Protein AF-A0A399ZCJ4-F1 (afdb_monomer_lite)

Structure (mmCIF, N/CA/C/O backbone):
data_AF-A0A399ZCJ4-F1
#
_entry.id   AF-A0A399ZCJ4-F1
#
loop_
_atom_site.group_PDB
_atom_site.id
_atom_site.type_symbol
_atom_site.label_atom_id
_atom_site.label_alt_id
_atom_site.label_comp_id
_atom_site.label_asym_id
_atom_site.label_entity_id
_atom_site.label_seq_id
_atom_site.pdbx_PDB_ins_code
_atom_site.Cartn_x
_atom_site.Cartn_y
_atom_site.Cartn_z
_atom_site.occupancy
_atom_site.B_iso_or_equiv
_atom_site.auth_seq_id
_atom_site.auth_comp_id
_atom_site.auth_asym_id
_atom_site.auth_atom_id
_atom_site.pdbx_PDB_model_num
ATOM 1 N N . PRO A 1 1 ? 2.316 2.905 5.942 1.00 41.81 1 PRO A N 1
ATOM 2 C CA . PRO A 1 1 ? 1.818 3.218 4.578 1.00 41.81 1 PRO A CA 1
ATOM 3 C C . PRO A 1 1 ? 2.979 3.357 3.575 1.00 41.81 1 PRO A C 1
ATOM 5 O O . PRO A 1 1 ? 3.872 4.161 3.801 1.00 41.81 1 PRO A O 1
ATOM 8 N N . SER A 1 2 ? 2.971 2.598 2.474 1.00 52.91 2 SER A N 1
ATOM 9 C CA . SER A 1 2 ? 3.977 2.683 1.391 1.00 52.91 2 SER A CA 1
ATOM 10 C C . SER A 1 2 ? 3.806 3.904 0.472 1.00 52.91 2 SER A C 1
ATOM 12 O O . SER A 1 2 ? 4.471 4.015 -0.549 1.00 52.91 2 SER A O 1
ATOM 14 N N . TRP A 1 3 ? 2.875 4.804 0.788 1.00 57.56 3 TRP A N 1
ATOM 15 C CA . TRP A 1 3 ? 2.528 5.981 -0.019 1.00 57.56 3 TRP A CA 1
ATOM 16 C C . TRP A 1 3 ? 3.435 7.198 0.266 1.00 57.56 3 TRP A C 1
ATOM 18 O O . TRP A 1 3 ? 3.047 8.327 -0.009 1.00 57.56 3 TRP A O 1
ATOM 28 N N . GLY A 1 4 ? 4.600 6.977 0.889 1.00 57.56 4 GLY A N 1
ATOM 29 C CA . GLY A 1 4 ? 5.418 8.030 1.503 1.00 57.56 4 GLY A CA 1
ATOM 30 C C . GLY A 1 4 ? 6.543 8.598 0.637 1.00 57.56 4 GLY A C 1
ATOM 31 O O . GLY A 1 4 ? 6.860 9.770 0.783 1.00 57.56 4 GLY A O 1
ATOM 32 N N . ALA A 1 5 ? 7.122 7.825 -0.285 1.00 63.88 5 ALA A N 1
ATOM 33 C CA . ALA A 1 5 ? 8.078 8.369 -1.247 1.00 63.88 5 ALA A CA 1
ATOM 34 C C . ALA A 1 5 ? 7.291 8.948 -2.430 1.00 63.88 5 ALA A C 1
ATOM 36 O O . ALA A 1 5 ? 6.701 8.202 -3.210 1.00 63.88 5 ALA A O 1
ATOM 37 N N . ASN A 1 6 ? 7.221 10.276 -2.529 1.00 71.69 6 ASN A N 1
ATOM 38 C CA . ASN A 1 6 ? 6.495 10.956 -3.600 1.00 71.69 6 ASN A CA 1
ATOM 39 C C . ASN A 1 6 ? 7.480 11.697 -4.514 1.00 71.69 6 ASN A C 1
ATOM 41 O O . ASN A 1 6 ? 8.363 12.417 -4.041 1.00 71.69 6 ASN A O 1
ATOM 45 N N . LEU A 1 7 ? 7.283 11.551 -5.827 1.00 77.75 7 LEU A N 1
ATOM 46 C CA . LEU A 1 7 ? 7.967 12.323 -6.863 1.00 77.75 7 LEU A CA 1
ATOM 47 C C . LEU A 1 7 ? 7.915 13.830 -6.588 1.00 77.75 7 LEU A C 1
ATOM 49 O O . LEU A 1 7 ? 8.885 14.529 -6.858 1.00 77.75 7 LEU A O 1
ATOM 53 N N . ASP A 1 8 ? 6.824 14.335 -6.013 1.00 83.56 8 ASP A N 1
ATOM 54 C CA . ASP A 1 8 ? 6.677 15.760 -5.711 1.00 83.56 8 ASP A CA 1
ATOM 55 C C . ASP A 1 8 ? 7.696 16.262 -4.681 1.00 83.56 8 ASP A C 1
ATOM 57 O O . ASP A 1 8 ? 8.158 17.397 -4.784 1.00 83.56 8 ASP A O 1
ATOM 61 N N . ALA A 1 9 ? 8.123 15.422 -3.734 1.00 82.94 9 ALA A N 1
ATOM 62 C CA . ALA A 1 9 ? 9.179 15.798 -2.797 1.00 82.94 9 ALA A CA 1
ATOM 63 C C . ALA A 1 9 ? 10.530 15.955 -3.506 1.00 82.94 9 ALA A C 1
ATOM 65 O O . ALA A 1 9 ? 11.225 16.936 -3.272 1.00 82.94 9 ALA A O 1
ATOM 66 N N . VAL A 1 10 ? 10.859 15.046 -4.430 1.00 84.31 10 VAL A N 1
ATOM 67 C CA . VAL A 1 10 ? 12.098 15.119 -5.226 1.00 84.31 10 VAL A CA 1
ATOM 68 C C . VAL A 1 10 ? 12.067 16.295 -6.207 1.00 84.31 10 VAL A C 1
ATOM 70 O O . VAL A 1 10 ? 13.089 16.940 -6.426 1.00 84.31 10 VAL A O 1
ATOM 73 N N . LYS A 1 11 ? 10.897 16.625 -6.773 1.00 85.81 11 LYS A N 1
ATOM 74 C CA . LYS A 1 11 ? 10.727 17.826 -7.611 1.00 85.81 11 LYS A CA 1
ATOM 75 C C . LYS A 1 11 ? 10.980 19.114 -6.825 1.00 85.81 11 LYS A C 1
ATOM 77 O O . LYS A 1 11 ? 11.578 20.040 -7.366 1.00 85.81 11 LYS A O 1
ATOM 82 N N . ASN A 1 12 ? 10.509 19.177 -5.580 1.00 89.50 12 ASN A N 1
ATOM 83 C CA . ASN A 1 12 ? 10.652 20.359 -4.728 1.00 89.50 12 ASN A CA 1
ATOM 84 C C . ASN A 1 12 ? 12.054 20.471 -4.107 1.00 89.50 12 ASN A C 1
ATOM 86 O O . ASN A 1 12 ? 12.557 21.580 -3.943 1.00 89.50 12 ASN A O 1
ATOM 90 N N . ASP A 1 13 ? 12.689 19.341 -3.792 1.00 90.12 13 ASP A N 1
ATOM 91 C CA . ASP A 1 13 ? 14.071 19.262 -3.323 1.00 90.12 13 ASP A CA 1
ATOM 92 C C . ASP A 1 13 ? 14.794 18.042 -3.936 1.00 90.12 13 ASP A C 1
ATOM 94 O O . ASP A 1 13 ? 14.680 16.921 -3.430 1.00 90.12 13 ASP A O 1
ATOM 98 N N . PRO A 1 14 ? 15.607 18.247 -4.990 1.00 87.75 14 PRO A N 1
ATOM 99 C CA . PRO A 1 14 ? 16.359 17.171 -5.644 1.00 87.75 14 PRO A CA 1
ATOM 100 C C . PRO A 1 14 ? 17.373 16.448 -4.739 1.00 87.75 14 PRO A C 1
ATOM 102 O O . PRO A 1 14 ? 17.845 15.354 -5.071 1.00 87.75 14 PRO A O 1
ATOM 105 N N . ASN A 1 15 ? 17.733 17.037 -3.593 1.00 88.69 15 ASN A N 1
ATOM 106 C CA . ASN A 1 15 ? 18.638 16.414 -2.626 1.00 88.69 15 ASN A CA 1
ATOM 107 C C . ASN A 1 15 ? 17.914 15.503 -1.633 1.00 88.69 15 ASN A C 1
ATOM 109 O O . ASN A 1 15 ? 18.581 14.793 -0.876 1.00 88.69 15 ASN A O 1
ATOM 113 N N . THR A 1 16 ? 16.579 15.482 -1.643 1.00 86.88 16 THR A N 1
ATOM 114 C CA . THR A 1 16 ? 15.791 14.604 -0.782 1.00 86.88 16 THR A CA 1
ATOM 115 C C . THR A 1 16 ? 16.191 13.140 -0.996 1.00 86.88 16 THR A C 1
ATOM 117 O O . THR A 1 16 ? 16.445 12.677 -2.114 1.00 86.88 16 THR A O 1
ATOM 120 N N . ARG A 1 17 ? 16.271 12.395 0.109 1.00 83.31 17 ARG A N 1
ATOM 121 C CA . ARG A 1 17 ? 16.541 10.956 0.129 1.00 83.31 17 ARG A CA 1
ATOM 122 C C . ARG A 1 17 ? 15.463 10.272 0.948 1.00 83.31 17 ARG A C 1
ATOM 124 O O . ARG A 1 17 ? 15.199 10.669 2.079 1.00 83.31 17 ARG A O 1
ATOM 131 N N . TRP A 1 18 ? 14.862 9.245 0.367 1.00 85.88 18 TRP A N 1
ATOM 132 C CA . TRP A 1 18 ? 13.832 8.446 1.013 1.00 85.88 18 TRP A CA 1
ATOM 133 C C . TRP A 1 18 ? 14.406 7.102 1.449 1.00 85.88 18 TRP A C 1
ATOM 135 O O . TRP A 1 18 ? 15.278 6.538 0.792 1.00 85.88 18 TRP A O 1
ATOM 145 N N . ALA A 1 19 ? 13.884 6.585 2.555 1.00 86.38 19 ALA A N 1
ATOM 146 C CA . ALA A 1 19 ? 14.116 5.228 3.022 1.00 86.38 19 ALA A CA 1
ATOM 147 C C . ALA A 1 19 ? 12.837 4.716 3.692 1.00 86.38 19 ALA A C 1
ATOM 149 O O . ALA A 1 19 ? 12.028 5.507 4.182 1.00 86.38 19 ALA A O 1
ATOM 150 N N . PHE A 1 20 ? 12.661 3.399 3.728 1.00 86.56 20 PHE A N 1
ATOM 151 C CA . PHE A 1 20 ? 11.652 2.758 4.563 1.00 86.56 20 PHE A CA 1
ATOM 152 C C . PHE A 1 20 ? 12.339 2.038 5.723 1.00 86.56 20 PHE A C 1
ATOM 154 O O . PHE A 1 20 ? 13.474 1.577 5.606 1.00 86.56 20 PHE A O 1
ATOM 161 N N . ALA A 1 21 ? 11.647 1.959 6.853 1.00 85.88 21 ALA A N 1
ATOM 162 C CA . ALA A 1 21 ? 12.116 1.267 8.041 1.00 85.88 21 ALA A CA 1
ATOM 163 C C . ALA A 1 21 ? 10.964 0.474 8.662 1.00 85.88 21 ALA A C 1
ATOM 165 O O . ALA A 1 21 ? 9.789 0.798 8.468 1.00 85.88 21 ALA A O 1
ATOM 166 N N . GLY A 1 22 ? 11.316 -0.567 9.415 1.00 85.00 22 GLY A N 1
ATOM 167 C CA . GLY A 1 22 ? 10.362 -1.257 10.275 1.00 85.00 22 GLY A CA 1
ATOM 168 C C . GLY A 1 22 ? 9.876 -0.357 11.410 1.00 85.00 22 GLY A C 1
ATOM 169 O O . GLY A 1 22 ? 10.499 0.654 11.738 1.00 85.00 22 GLY A O 1
ATOM 170 N N . ILE A 1 23 ? 8.768 -0.749 12.032 1.00 84.25 23 ILE A N 1
ATOM 171 C CA . ILE A 1 23 ? 8.319 -0.112 13.271 1.00 84.25 23 ILE A CA 1
ATOM 172 C C . ILE A 1 23 ? 9.218 -0.540 14.446 1.00 84.25 23 ILE A C 1
ATOM 174 O O . ILE A 1 23 ? 9.759 -1.654 14.424 1.00 84.25 23 ILE A O 1
ATOM 178 N N . PRO A 1 24 ? 9.398 0.318 15.468 1.00 84.62 24 PRO A N 1
ATOM 179 C CA . PRO A 1 24 ? 10.115 -0.068 16.675 1.00 84.62 24 PRO A CA 1
ATOM 180 C C . PRO A 1 24 ? 9.392 -1.213 17.396 1.00 84.62 24 PRO A C 1
ATOM 182 O O . PRO A 1 24 ? 8.166 -1.320 17.350 1.00 84.62 24 PRO A O 1
ATOM 185 N N . ALA A 1 25 ? 10.168 -2.065 18.064 1.00 86.56 25 ALA A N 1
ATOM 186 C CA . ALA A 1 25 ? 9.634 -3.086 18.955 1.00 86.56 25 ALA A CA 1
ATOM 187 C C . ALA A 1 25 ? 9.297 -2.477 20.325 1.00 86.56 25 ALA A C 1
ATOM 189 O O . ALA A 1 25 ? 10.006 -1.586 20.804 1.00 86.56 25 ALA A O 1
ATOM 190 N N . GLY A 1 26 ? 8.233 -2.975 20.951 1.00 81.19 26 GLY A N 1
ATOM 191 C CA . GLY A 1 26 ? 7.904 -2.673 22.339 1.00 81.19 26 GLY A CA 1
ATOM 192 C C . GLY A 1 26 ? 8.918 -3.269 23.328 1.00 81.19 26 GLY A C 1
ATOM 193 O O . GLY A 1 26 ? 9.820 -4.013 22.931 1.00 81.19 26 GLY A O 1
ATOM 194 N N . PRO A 1 27 ? 8.781 -2.977 24.636 1.00 85.69 27 PRO A N 1
ATOM 195 C CA . PRO A 1 27 ? 9.663 -3.508 25.684 1.00 85.69 27 PRO A CA 1
ATOM 196 C C . PRO A 1 27 ? 9.738 -5.042 25.742 1.00 85.69 27 PRO A C 1
ATOM 198 O O . PRO A 1 27 ? 10.706 -5.598 26.252 1.00 85.69 27 PRO A O 1
ATOM 201 N N . ASP A 1 28 ? 8.717 -5.721 25.228 1.00 87.19 28 ASP A N 1
ATOM 202 C CA . ASP A 1 28 ? 8.600 -7.175 25.138 1.00 87.19 28 ASP A CA 1
ATOM 203 C C . ASP A 1 28 ? 9.170 -7.755 23.828 1.00 87.19 28 ASP A C 1
ATOM 205 O O . ASP A 1 28 ? 9.126 -8.965 23.615 1.00 87.19 28 ASP A O 1
ATOM 209 N N . GLY A 1 29 ? 9.723 -6.907 22.956 1.00 85.06 29 GLY A N 1
ATOM 210 C CA . GLY A 1 29 ? 10.279 -7.294 21.663 1.00 85.06 29 GLY A CA 1
ATOM 211 C C . GLY A 1 29 ? 9.240 -7.455 20.551 1.00 85.06 29 GLY A C 1
ATOM 212 O O . GLY A 1 29 ? 9.634 -7.682 19.406 1.00 85.06 29 GLY A O 1
ATOM 213 N N . HIS A 1 30 ? 7.942 -7.300 20.837 1.00 82.12 30 HIS A N 1
ATOM 214 C CA . HIS A 1 30 ? 6.906 -7.402 19.816 1.00 82.12 30 HIS A CA 1
ATOM 215 C C . HIS A 1 30 ? 6.810 -6.114 19.003 1.00 82.12 30 HIS A C 1
ATOM 217 O O . HIS A 1 30 ? 6.800 -4.998 19.526 1.00 82.12 30 HIS A O 1
ATOM 223 N N . LYS A 1 31 ? 6.699 -6.279 17.689 1.00 84.88 31 LYS A N 1
ATOM 224 C CA . LYS A 1 31 ? 6.288 -5.219 16.776 1.00 84.88 31 LYS A CA 1
ATOM 225 C C . LYS A 1 31 ? 4.787 -5.355 16.569 1.00 84.88 31 LYS A C 1
ATOM 227 O O . LYS A 1 31 ? 4.298 -6.445 16.302 1.00 84.88 31 LYS A O 1
ATOM 232 N N . ALA A 1 32 ? 4.068 -4.253 16.722 1.00 79.19 32 ALA A N 1
ATOM 233 C CA . ALA A 1 32 ? 2.613 -4.226 16.715 1.00 79.19 32 ALA A CA 1
ATOM 234 C C . ALA A 1 32 ? 2.099 -3.354 15.567 1.00 79.19 32 ALA A C 1
ATOM 236 O O . ALA A 1 32 ? 1.508 -2.295 15.787 1.00 79.19 32 ALA A O 1
ATOM 237 N N . ARG A 1 33 ? 2.373 -3.743 14.316 1.00 83.75 33 ARG A N 1
ATOM 238 C CA . ARG A 1 33 ? 1.902 -2.947 13.178 1.00 83.75 33 ARG A CA 1
ATOM 239 C C . ARG A 1 33 ? 0.405 -3.168 13.047 1.00 83.75 33 ARG A C 1
ATOM 241 O O . ARG A 1 33 ? -0.019 -4.300 12.847 1.00 83.75 33 ARG A O 1
ATOM 248 N N . HIS A 1 34 ? -0.392 -2.106 13.110 1.00 76.62 34 HIS A N 1
ATOM 249 C CA . HIS A 1 34 ? -1.810 -2.226 12.790 1.00 76.62 34 HIS A CA 1
ATOM 250 C C . HIS A 1 34 ? -1.971 -2.797 11.373 1.00 76.62 34 HIS A C 1
ATOM 252 O O . HIS A 1 34 ? -1.400 -2.262 10.416 1.00 76.62 34 HIS A O 1
ATOM 258 N N . THR A 1 35 ? -2.727 -3.885 11.247 1.00 72.56 35 THR A N 1
ATOM 259 C CA . THR A 1 35 ? -3.132 -4.434 9.957 1.00 72.56 35 THR A CA 1
ATOM 260 C C . THR A 1 35 ? -4.612 -4.787 9.976 1.00 72.56 35 THR A C 1
ATOM 262 O O . THR A 1 35 ? -5.185 -5.158 11.001 1.00 72.56 35 THR A O 1
ATOM 265 N N . GLU A 1 36 ? -5.231 -4.688 8.809 1.00 63.66 36 GLU A N 1
ATOM 266 C CA . GLU A 1 36 ? -6.586 -5.168 8.582 1.00 63.66 36 GLU A CA 1
ATOM 267 C C . GLU A 1 36 ? -6.569 -6.423 7.718 1.00 63.66 36 GLU A C 1
ATOM 269 O O . GLU A 1 36 ? -5.629 -6.664 6.952 1.00 63.66 36 GLU A O 1
ATOM 274 N N . ASN A 1 37 ? -7.621 -7.234 7.846 1.00 60.91 37 ASN A N 1
ATOM 275 C CA . ASN A 1 37 ? -7.754 -8.430 7.040 1.00 60.91 37 ASN A CA 1
ATOM 276 C C . ASN A 1 37 ? -8.336 -7.991 5.702 1.00 60.91 37 ASN A C 1
ATOM 278 O O . ASN A 1 37 ? -9.507 -7.610 5.625 1.00 60.91 37 ASN A O 1
ATOM 282 N N . ASN A 1 38 ? -7.521 -8.052 4.653 1.00 55.94 38 ASN A N 1
ATOM 283 C CA . ASN A 1 38 ? -7.970 -7.772 3.291 1.00 55.94 38 ASN A CA 1
ATOM 284 C C . ASN A 1 38 ? -8.955 -8.840 2.774 1.00 55.94 38 ASN A C 1
ATOM 286 O O . ASN A 1 38 ? -9.679 -8.590 1.814 1.00 55.94 38 ASN A O 1
ATOM 290 N N . PHE A 1 39 ? -9.029 -9.996 3.437 1.00 57.16 39 PHE A N 1
ATOM 291 C CA . PHE A 1 39 ? -9.956 -11.093 3.165 1.00 57.16 39 PHE A CA 1
ATOM 292 C C . PHE A 1 39 ? -10.987 -11.181 4.277 1.00 57.16 39 PHE A C 1
ATOM 294 O O . PHE A 1 39 ? -10.997 -12.098 5.098 1.00 57.16 39 PHE A O 1
ATOM 301 N N . ARG A 1 40 ? -11.857 -10.180 4.341 1.00 57.97 40 ARG A N 1
ATOM 302 C CA . ARG A 1 40 ? -13.043 -10.296 5.184 1.00 57.97 40 ARG A CA 1
ATOM 303 C C . ARG A 1 40 ? -13.916 -11.398 4.589 1.00 57.97 40 ARG A C 1
ATOM 305 O O . ARG A 1 40 ? -14.124 -11.395 3.374 1.00 57.97 40 ARG A O 1
ATOM 312 N N . ASP A 1 41 ? -14.450 -12.284 5.429 1.00 59.50 41 ASP A N 1
ATOM 313 C CA . ASP A 1 41 ? -15.508 -13.227 5.049 1.00 59.50 41 ASP A CA 1
ATOM 314 C C . ASP A 1 41 ? -16.760 -12.421 4.672 1.00 59.50 41 ASP A C 1
ATOM 316 O O . ASP A 1 41 ? -17.673 -12.196 5.466 1.00 59.50 41 ASP A O 1
ATOM 320 N N . SER A 1 42 ? -16.761 -11.879 3.458 1.00 60.84 42 SER A N 1
ATOM 321 C CA . SER A 1 42 ? -17.833 -11.062 2.921 1.00 60.84 42 SER A CA 1
ATOM 322 C C . SER A 1 42 ? -18.504 -11.849 1.806 1.00 60.84 42 SER A C 1
ATOM 324 O O . SER A 1 42 ? -17.834 -12.262 0.855 1.00 60.84 42 SER A O 1
ATOM 326 N N . PRO A 1 43 ? -19.818 -12.104 1.897 1.00 65.19 43 PRO A N 1
ATOM 327 C CA . PRO A 1 43 ? -20.504 -12.844 0.856 1.00 65.19 43 PRO A CA 1
ATOM 328 C C . PRO A 1 43 ? -20.493 -12.041 -0.450 1.00 65.19 43 PRO A C 1
ATOM 330 O O . PRO A 1 43 ? -20.953 -10.898 -0.500 1.00 65.19 43 PRO A O 1
ATOM 333 N N . PHE A 1 44 ? -20.046 -12.670 -1.538 1.00 69.44 44 PHE A N 1
ATOM 334 C CA . PHE A 1 44 ? -20.327 -12.191 -2.889 1.00 69.44 44 PHE A CA 1
ATOM 335 C C . PHE A 1 44 ? -21.813 -12.421 -3.184 1.00 69.44 44 PHE A C 1
ATOM 337 O O . PHE A 1 44 ? -22.241 -13.517 -3.545 1.00 69.44 44 PHE A O 1
ATOM 344 N N . ALA A 1 45 ? -22.627 -11.392 -2.951 1.00 73.00 45 ALA A N 1
ATOM 345 C CA . ALA A 1 45 ? -24.072 -11.484 -3.098 1.00 73.00 45 ALA A CA 1
ATOM 346 C C . ALA A 1 45 ? -24.507 -11.259 -4.553 1.00 73.00 45 ALA A C 1
ATOM 348 O O . ALA A 1 45 ? -24.235 -10.215 -5.143 1.00 73.00 45 ALA A O 1
ATOM 349 N N . PHE A 1 46 ? -25.270 -12.203 -5.102 1.00 77.50 46 PHE A N 1
ATOM 350 C CA . PHE A 1 46 ? -25.947 -12.053 -6.390 1.00 77.50 46 PHE A CA 1
ATOM 351 C C . PHE A 1 46 ? -27.448 -11.868 -6.181 1.00 77.50 46 PHE A C 1
ATOM 353 O O . PHE A 1 46 ? -28.039 -12.410 -5.243 1.00 77.50 46 PHE A O 1
ATOM 360 N N . ARG A 1 47 ? -28.098 -11.114 -7.075 1.00 84.38 47 ARG A N 1
ATOM 361 C CA . ARG A 1 47 ? -29.563 -11.014 -7.069 1.00 84.38 47 ARG A CA 1
ATOM 362 C C . ARG A 1 47 ? -30.151 -12.417 -7.252 1.00 84.38 47 ARG A C 1
ATOM 364 O O . ARG A 1 47 ? -29.732 -13.155 -8.140 1.00 84.38 47 ARG A O 1
ATOM 371 N N . LYS A 1 48 ? -31.168 -12.767 -6.458 1.00 87.56 48 LYS A N 1
ATOM 372 C CA . LYS A 1 48 ? -31.923 -14.014 -6.649 1.00 87.56 48 LYS A CA 1
ATOM 373 C C . LYS A 1 48 ? -32.425 -14.111 -8.096 1.00 87.56 48 LYS A C 1
ATOM 375 O O . LYS A 1 48 ? -33.084 -13.190 -8.572 1.00 87.56 48 LYS A O 1
ATOM 380 N N . GLY A 1 49 ? -32.132 -15.229 -8.759 1.00 89.94 49 GLY A N 1
ATOM 381 C CA . GLY A 1 49 ? -32.523 -15.468 -10.152 1.00 89.94 49 GLY A CA 1
ATOM 382 C C . GLY A 1 49 ? -31.660 -14.749 -11.193 1.00 89.94 49 GLY A C 1
ATOM 383 O O . GLY A 1 49 ? -32.089 -14.639 -12.333 1.00 89.94 49 GLY A O 1
ATOM 384 N N . MET A 1 50 ? -30.480 -14.237 -10.824 1.00 88.62 50 MET A N 1
ATOM 385 C CA . MET A 1 50 ? -29.519 -13.726 -11.801 1.00 88.62 50 MET A CA 1
ATOM 386 C C . MET A 1 50 ? -29.130 -14.832 -12.788 1.00 88.62 50 MET A C 1
ATOM 388 O O . MET A 1 50 ? -28.645 -15.890 -12.392 1.00 88.62 50 MET A O 1
ATOM 392 N N . GLU A 1 51 ? -29.354 -14.571 -14.071 1.00 91.00 51 GLU A N 1
ATOM 393 C CA . GLU A 1 51 ? -28.871 -15.414 -15.158 1.00 91.00 51 GLU A CA 1
ATOM 394 C C . GLU A 1 51 ? -27.372 -15.164 -15.381 1.00 91.00 51 GLU A C 1
ATOM 396 O O . GLU A 1 51 ? -26.862 -14.082 -15.084 1.00 91.00 51 GLU A O 1
ATOM 401 N N . HIS A 1 52 ? -26.669 -16.164 -15.914 1.00 90.31 52 HIS A N 1
ATOM 402 C CA . HIS A 1 52 ? -25.271 -16.055 -16.350 1.00 90.31 52 HIS A CA 1
ATOM 403 C C . HIS A 1 52 ? -24.228 -15.736 -15.260 1.00 90.31 52 HIS A C 1
ATOM 405 O O . HIS A 1 52 ? -23.203 -15.115 -15.540 1.00 90.31 52 HIS A O 1
ATOM 411 N N . VAL A 1 53 ? -24.450 -16.167 -14.013 1.00 85.31 53 VAL A N 1
ATOM 412 C CA . VAL A 1 53 ? -23.453 -16.017 -12.928 1.00 85.31 53 VAL A CA 1
ATOM 413 C C . VAL A 1 53 ? -22.130 -16.724 -13.272 1.00 85.31 53 VAL A C 1
ATOM 415 O O . VAL A 1 53 ? -21.063 -16.239 -12.909 1.00 85.31 53 VAL A O 1
ATOM 418 N N . ASP A 1 54 ? -22.180 -17.816 -14.040 1.00 87.38 54 ASP A N 1
ATOM 419 C CA . ASP A 1 54 ? -21.014 -18.518 -14.594 1.00 87.38 54 ASP A CA 1
ATOM 420 C C . ASP A 1 54 ? -20.079 -17.592 -15.388 1.00 87.38 54 ASP A C 1
ATOM 422 O O . ASP A 1 54 ? -18.858 -17.705 -15.275 1.00 87.38 54 ASP A O 1
ATOM 426 N N . LYS A 1 55 ? -20.627 -16.611 -16.117 1.00 87.38 55 LYS A N 1
ATOM 427 C CA . LYS A 1 55 ? -19.833 -15.677 -16.928 1.00 87.38 55 LYS A CA 1
ATOM 428 C C . LYS A 1 55 ? -18.959 -14.744 -16.102 1.00 87.38 55 LYS A C 1
ATOM 430 O O . LYS A 1 55 ? -17.910 -14.326 -16.581 1.00 87.38 55 LYS A O 1
ATOM 435 N N . ILE A 1 56 ? -19.334 -14.457 -14.857 1.00 82.06 56 ILE A N 1
ATOM 436 C CA . ILE A 1 56 ? -18.494 -13.664 -13.950 1.00 82.06 56 ILE A CA 1
ATOM 437 C C . ILE A 1 56 ? -17.211 -14.430 -13.625 1.00 82.06 56 ILE A C 1
ATOM 439 O O . ILE A 1 56 ? -16.126 -13.850 -13.659 1.00 82.06 56 ILE A O 1
ATOM 443 N N . PHE A 1 57 ? -17.316 -15.736 -13.376 1.00 82.56 57 PHE A N 1
ATOM 444 C CA . PHE A 1 57 ? -16.155 -16.588 -13.129 1.00 82.56 57 PHE A CA 1
ATOM 445 C C . PHE A 1 57 ? -15.311 -16.777 -14.391 1.00 82.56 57 PHE A C 1
ATOM 447 O O . PHE A 1 57 ? -14.093 -16.680 -14.310 1.00 82.56 57 PHE A O 1
ATOM 454 N N . GLU A 1 58 ? -15.932 -16.966 -15.562 1.00 88.19 58 GLU A N 1
ATOM 455 C CA . GLU A 1 58 ? -15.195 -17.044 -16.834 1.00 88.19 58 GLU A CA 1
ATOM 456 C C . GLU A 1 58 ? -14.370 -15.775 -17.103 1.00 88.19 58 GLU A C 1
ATOM 458 O O . GLU A 1 58 ? -13.184 -15.873 -17.412 1.00 88.19 58 GLU A O 1
ATOM 463 N N . ILE A 1 59 ? -14.962 -14.583 -16.946 1.00 84.00 59 ILE A N 1
ATOM 464 C CA . ILE A 1 59 ? -14.241 -13.319 -17.160 1.00 84.00 59 ILE A CA 1
ATOM 465 C C . ILE A 1 59 ? -13.161 -13.117 -16.094 1.00 84.00 59 ILE A C 1
ATOM 467 O O . ILE A 1 59 ? -12.074 -12.637 -16.415 1.00 84.00 59 ILE A O 1
ATOM 471 N N . THR A 1 60 ? -13.434 -13.492 -14.841 1.00 81.06 60 THR A N 1
ATOM 472 C CA . THR A 1 60 ? -12.447 -13.409 -13.756 1.00 81.06 60 THR A CA 1
ATOM 473 C C . THR A 1 60 ? -11.242 -14.296 -14.064 1.00 81.06 60 THR A C 1
ATOM 475 O O . THR A 1 60 ? -10.122 -13.798 -14.052 1.00 81.06 60 THR A O 1
ATOM 478 N N . ASN A 1 61 ? -11.457 -15.558 -14.449 1.00 85.12 61 ASN A N 1
ATOM 479 C CA . ASN A 1 61 ? -10.380 -16.475 -14.831 1.00 85.12 61 ASN A CA 1
ATOM 480 C C . ASN A 1 61 ? -9.589 -15.951 -16.037 1.00 85.12 61 ASN A C 1
ATOM 482 O O . ASN A 1 61 ? -8.363 -15.926 -16.003 1.00 85.12 61 ASN A O 1
ATOM 486 N N . TRP A 1 62 ? -10.275 -15.480 -17.084 1.00 86.81 62 TRP A N 1
ATOM 487 C CA . TRP A 1 62 ? -9.611 -14.901 -18.255 1.00 86.81 62 TRP A CA 1
ATOM 488 C C . TRP A 1 62 ? -8.758 -13.679 -17.890 1.00 86.81 62 TRP A C 1
ATOM 490 O O . TRP A 1 62 ? -7.629 -13.547 -18.358 1.00 86.81 62 TRP A O 1
ATOM 500 N N . THR A 1 63 ? -9.281 -12.803 -17.027 1.00 83.50 63 THR A N 1
ATOM 501 C CA . THR A 1 63 ? -8.544 -11.631 -16.537 1.00 83.50 63 THR A CA 1
ATOM 502 C C . THR A 1 63 ? -7.317 -12.075 -15.750 1.00 83.50 63 THR A C 1
ATOM 504 O O . THR A 1 63 ? -6.229 -11.578 -16.009 1.00 83.50 63 THR A O 1
ATOM 507 N N . GLN A 1 64 ? -7.464 -13.057 -14.858 1.00 83.44 64 GLN A N 1
ATOM 508 C CA . GLN A 1 64 ? -6.358 -13.613 -14.089 1.00 83.44 64 GLN A CA 1
ATOM 509 C C . GLN A 1 64 ? -5.242 -14.142 -15.000 1.00 83.44 64 GLN A C 1
ATOM 511 O O . GLN A 1 64 ? -4.084 -13.756 -14.860 1.00 83.44 64 GLN A O 1
ATOM 516 N N . GLU A 1 65 ? -5.594 -14.969 -15.987 1.00 85.88 65 GLU A N 1
ATOM 517 C CA . GLU A 1 65 ? -4.637 -15.503 -16.958 1.00 85.88 65 GLU A CA 1
ATOM 518 C C . GLU A 1 65 ? -3.948 -14.406 -17.775 1.00 85.88 65 GLU A C 1
ATOM 520 O O . GLU A 1 65 ? -2.790 -14.553 -18.158 1.00 85.88 65 GLU A O 1
ATOM 525 N N . LEU A 1 66 ? -4.652 -13.323 -18.104 1.00 86.25 66 LEU A N 1
ATOM 526 C CA . LEU A 1 66 ? -4.073 -12.207 -18.844 1.00 86.25 66 LEU A CA 1
ATOM 527 C C . LEU A 1 66 ? -3.054 -11.432 -17.996 1.00 86.25 66 LEU A C 1
ATOM 529 O O . LEU A 1 66 ? -2.065 -10.951 -18.543 1.00 86.25 66 LEU A O 1
ATOM 533 N N . THR A 1 67 ? -3.294 -11.290 -16.691 1.00 83.56 67 THR A N 1
ATOM 534 C CA . THR A 1 67 ? -2.666 -10.228 -15.889 1.00 83.56 67 THR A CA 1
ATOM 535 C C . THR A 1 67 ? -1.722 -10.734 -14.806 1.00 83.56 67 THR A C 1
ATOM 537 O O . THR A 1 67 ? -0.874 -9.973 -14.349 1.00 83.56 67 THR A O 1
ATOM 540 N N . GLU A 1 68 ? -1.864 -11.991 -14.387 1.00 85.25 68 GLU A N 1
ATOM 541 C CA . GLU A 1 68 ? -1.045 -12.606 -13.331 1.00 85.25 68 GLU A CA 1
ATOM 542 C C . GLU A 1 68 ? 0.017 -13.572 -13.883 1.00 85.25 68 GLU A C 1
ATOM 544 O O . GLU A 1 68 ? 0.921 -13.985 -13.163 1.00 85.25 68 GLU A O 1
ATOM 549 N N . ASP A 1 69 ? -0.036 -13.889 -15.180 1.00 88.94 69 ASP A N 1
ATOM 550 C CA . ASP A 1 69 ? 1.066 -14.534 -15.895 1.00 88.94 69 ASP A CA 1
ATOM 551 C C . ASP A 1 69 ? 2.043 -13.459 -16.398 1.00 88.94 69 ASP A C 1
ATOM 553 O O . ASP A 1 69 ? 1.909 -12.910 -17.495 1.00 88.94 69 ASP A O 1
ATOM 557 N N . PHE A 1 70 ? 3.033 -13.119 -15.572 1.00 88.75 70 PHE A N 1
ATOM 558 C CA . PHE A 1 70 ? 3.985 -12.046 -15.881 1.00 88.75 70 PHE A CA 1
ATOM 559 C C . PHE A 1 70 ? 4.900 -12.349 -17.079 1.00 88.75 70 PHE A C 1
ATOM 561 O O . PHE A 1 70 ? 5.512 -11.431 -17.638 1.00 88.75 70 PHE A O 1
ATOM 568 N N . ASP A 1 71 ? 4.985 -13.609 -17.515 1.00 88.94 71 ASP A N 1
ATOM 569 C CA . ASP A 1 71 ? 5.707 -13.985 -18.733 1.00 88.94 71 ASP A CA 1
ATOM 570 C C . ASP A 1 71 ? 4.947 -13.575 -19.999 1.00 88.94 71 ASP A C 1
ATOM 572 O O . ASP A 1 71 ? 5.579 -13.312 -21.023 1.00 88.94 71 ASP A O 1
ATOM 576 N N . ARG A 1 72 ? 3.619 -13.402 -19.925 1.00 88.75 72 ARG A N 1
ATOM 577 C CA . ARG A 1 72 ? 2.821 -12.830 -21.026 1.00 88.75 72 ARG A CA 1
ATOM 578 C C . ARG A 1 72 ? 3.091 -11.357 -21.268 1.00 88.75 72 ARG A C 1
ATOM 580 O O . ARG A 1 72 ? 2.710 -10.853 -22.321 1.00 88.75 72 ARG A O 1
ATOM 587 N N . ARG A 1 73 ? 3.722 -10.670 -20.309 1.00 86.56 73 ARG A N 1
ATOM 588 C CA . ARG A 1 73 ? 4.070 -9.248 -20.419 1.00 86.56 73 ARG A CA 1
ATOM 589 C C . ARG A 1 73 ? 2.863 -8.370 -20.771 1.00 86.56 73 ARG A C 1
ATOM 591 O O . ARG A 1 73 ? 2.943 -7.469 -21.599 1.00 86.56 73 ARG A O 1
ATOM 598 N N . PHE A 1 74 ? 1.721 -8.628 -20.133 1.00 89.62 74 PHE A N 1
ATOM 599 C CA . PHE A 1 74 ? 0.593 -7.711 -20.225 1.00 89.62 74 PHE A CA 1
ATOM 600 C C . PHE A 1 74 ? 0.878 -6.452 -19.398 1.00 89.62 74 PHE A C 1
ATOM 602 O O . PHE A 1 74 ? 1.279 -6.517 -18.234 1.00 89.62 74 PHE A O 1
ATOM 609 N N . HIS A 1 75 ? 0.698 -5.293 -20.021 1.00 85.44 75 HIS A N 1
ATOM 610 C CA . HIS A 1 75 ? 1.180 -4.001 -19.527 1.00 85.44 75 HIS A CA 1
ATOM 611 C C . HIS A 1 75 ? 0.074 -2.936 -19.485 1.00 85.44 75 HIS A C 1
ATOM 613 O O . HIS A 1 75 ? 0.331 -1.741 -19.354 1.00 85.44 75 HIS A O 1
ATOM 619 N N . GLY A 1 76 ? -1.181 -3.379 -19.590 1.00 88.81 76 GLY A N 1
ATOM 620 C CA . GLY A 1 76 ? -2.320 -2.514 -19.858 1.00 88.81 76 GLY A CA 1
ATOM 621 C C . GLY A 1 76 ? -2.537 -2.335 -21.358 1.00 88.81 76 GLY A C 1
ATOM 622 O O . GLY A 1 76 ? -2.148 -3.182 -22.163 1.00 88.81 76 GLY A O 1
ATOM 623 N N . TRP A 1 77 ? -3.191 -1.238 -21.721 1.00 90.94 77 TRP A N 1
ATOM 624 C CA . TRP A 1 77 ? -3.635 -0.977 -23.087 1.00 90.94 77 TRP A CA 1
ATOM 625 C C . TRP A 1 77 ? -2.929 0.250 -23.663 1.00 90.94 77 TRP A C 1
ATOM 627 O O . TRP A 1 77 ? -2.912 1.311 -23.035 1.00 90.94 77 TRP A O 1
ATOM 637 N N . GLU A 1 78 ? -2.375 0.115 -24.865 1.00 92.75 78 GLU A N 1
ATOM 638 C CA . GLU A 1 78 ? -1.798 1.233 -25.616 1.00 92.75 78 GLU A CA 1
ATOM 639 C C . GLU A 1 78 ? -2.846 2.332 -25.874 1.00 92.75 78 GLU A C 1
ATOM 641 O O . GLU A 1 78 ? -4.018 2.038 -26.120 1.00 92.75 78 GLU A O 1
ATOM 646 N N . GLY A 1 79 ? -2.443 3.603 -25.773 1.00 93.12 79 GLY A N 1
ATOM 647 C CA . GLY A 1 79 ? -3.343 4.762 -25.875 1.00 93.12 79 GLY A CA 1
ATOM 648 C C . GLY A 1 79 ? -4.225 4.970 -24.639 1.00 93.12 79 GLY A C 1
ATOM 649 O O . GLY A 1 79 ? -5.039 5.894 -24.582 1.00 93.12 79 GLY A O 1
ATOM 650 N N . HIS A 1 80 ? -4.075 4.106 -23.632 1.00 92.38 80 HIS A N 1
ATOM 651 C CA . HIS A 1 80 ? -4.715 4.258 -22.338 1.00 92.38 80 HIS A CA 1
ATOM 652 C C . HIS A 1 80 ? -3.695 4.289 -21.225 1.00 92.38 80 HIS A C 1
ATOM 654 O O . HIS A 1 80 ? -3.631 5.302 -20.561 1.00 92.38 80 HIS A O 1
ATOM 660 N N . ASN A 1 81 ? -2.908 3.237 -21.005 1.00 92.81 81 ASN A N 1
ATOM 661 C CA . ASN A 1 81 ? -1.960 3.142 -19.887 1.00 92.81 81 ASN A CA 1
ATOM 662 C C . ASN A 1 81 ? -0.551 3.588 -20.256 1.00 92.81 81 ASN A C 1
ATOM 664 O O . ASN A 1 81 ? 0.177 4.140 -19.425 1.00 92.81 81 ASN A O 1
ATOM 668 N N . TYR A 1 82 ? -0.186 3.342 -21.506 1.00 93.81 82 TYR A N 1
ATOM 669 C CA . TYR A 1 82 ? 1.092 3.722 -22.065 1.00 93.81 82 TYR A CA 1
ATOM 670 C C . TYR A 1 82 ? 0.933 4.114 -23.532 1.00 93.81 82 TYR A C 1
ATOM 672 O O . TYR A 1 82 ? -0.040 3.732 -24.187 1.00 93.81 82 TYR A O 1
ATOM 680 N N . GLU A 1 83 ? 1.899 4.867 -24.039 1.00 96.06 83 GLU A N 1
ATOM 681 C CA . GLU A 1 83 ? 1.986 5.268 -25.441 1.00 96.06 83 GLU A CA 1
ATOM 682 C C . GLU A 1 83 ? 3.433 5.149 -25.919 1.00 96.06 83 GLU A C 1
ATOM 684 O O . GLU A 1 83 ? 4.369 5.458 -25.174 1.00 96.06 83 GLU A O 1
ATOM 689 N N . TRP A 1 84 ? 3.612 4.705 -27.163 1.00 96.06 84 TRP A N 1
ATOM 690 C CA . TRP A 1 84 ? 4.903 4.752 -27.844 1.00 96.06 84 TRP A CA 1
ATOM 691 C C . TRP A 1 84 ? 5.197 6.185 -28.280 1.00 96.06 84 TRP A C 1
ATOM 693 O O . TRP A 1 84 ? 4.370 6.822 -28.935 1.00 96.06 84 TRP A O 1
ATOM 703 N N . GLN A 1 85 ? 6.374 6.695 -27.925 1.00 95.44 85 GLN A N 1
ATOM 704 C CA . GLN A 1 85 ? 6.867 7.963 -28.471 1.00 95.44 85 GLN A CA 1
ATOM 705 C C . GLN A 1 85 ? 7.633 7.748 -29.777 1.00 95.44 85 GLN A C 1
ATOM 707 O O . GLN A 1 85 ? 7.538 8.564 -30.694 1.00 95.44 85 GLN A O 1
ATOM 712 N N . ASP A 1 86 ? 8.360 6.638 -29.858 1.00 95.38 86 ASP A N 1
ATOM 713 C CA . ASP A 1 86 ? 9.127 6.187 -31.015 1.00 95.38 86 ASP A CA 1
ATOM 714 C C . ASP A 1 86 ? 9.260 4.650 -30.991 1.00 95.38 86 ASP A C 1
ATOM 716 O O . ASP A 1 86 ? 8.488 3.985 -30.305 1.00 95.38 86 ASP A O 1
ATOM 720 N N . GLU A 1 87 ? 10.172 4.079 -31.784 1.00 92.12 87 GLU A N 1
ATOM 721 C CA . GLU A 1 87 ? 10.357 2.622 -31.912 1.00 92.12 87 GLU A CA 1
ATOM 722 C C . GLU A 1 87 ? 10.891 1.963 -30.628 1.00 92.12 87 GLU A C 1
ATOM 724 O O . GLU A 1 87 ? 10.584 0.799 -30.375 1.00 92.12 87 GLU A O 1
ATOM 729 N N . ASP A 1 88 ? 11.620 2.711 -29.794 1.00 93.31 88 ASP A N 1
ATOM 730 C CA . ASP A 1 88 ? 12.351 2.176 -28.640 1.00 93.31 88 ASP A CA 1
ATOM 731 C C . ASP A 1 88 ? 11.888 2.773 -27.297 1.00 93.31 88 ASP A C 1
ATOM 733 O O . ASP A 1 88 ? 12.342 2.346 -26.233 1.00 93.31 88 ASP A O 1
ATOM 737 N N . THR A 1 89 ? 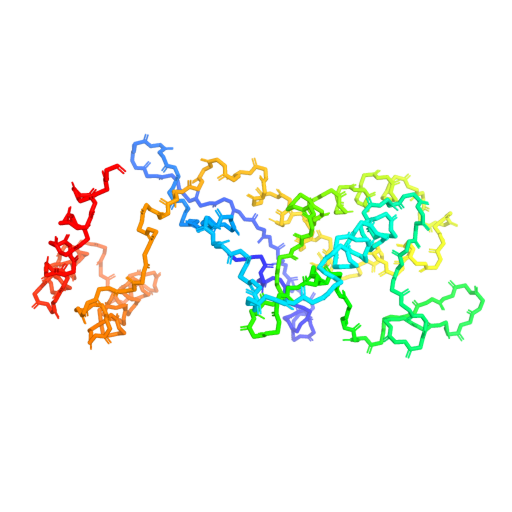10.964 3.740 -27.316 1.00 95.25 89 THR A N 1
ATOM 738 C CA . THR A 1 89 ? 10.550 4.498 -26.127 1.00 95.25 89 THR A CA 1
ATOM 739 C C . THR A 1 89 ? 9.049 4.413 -25.877 1.00 95.25 89 THR A C 1
ATOM 741 O O . THR A 1 89 ? 8.228 4.839 -26.694 1.00 95.25 89 THR A O 1
ATOM 744 N N . VAL A 1 90 ? 8.690 3.961 -24.673 1.00 95.62 90 VAL A N 1
ATOM 745 C CA . VAL A 1 90 ? 7.319 3.979 -24.146 1.00 95.62 90 VAL A CA 1
ATOM 746 C C . VAL A 1 90 ? 7.233 4.928 -22.960 1.00 95.62 90 VAL A C 1
ATOM 748 O O . VAL A 1 90 ? 8.119 4.954 -22.108 1.00 95.62 90 VAL A O 1
ATOM 751 N N . VAL A 1 91 ? 6.127 5.665 -22.855 1.00 94.69 91 VAL A N 1
ATOM 752 C CA . VAL A 1 91 ? 5.818 6.488 -21.680 1.00 94.69 91 VAL A CA 1
ATOM 753 C C . VAL A 1 91 ? 4.489 6.122 -21.046 1.00 94.69 91 VAL A C 1
ATOM 755 O O . VAL A 1 91 ? 3.559 5.673 -21.712 1.00 94.69 91 VAL A O 1
ATOM 758 N N . SER A 1 92 ? 4.386 6.356 -19.737 1.00 91.69 92 SER A N 1
ATOM 759 C CA . SER A 1 92 ? 3.112 6.295 -19.026 1.00 91.69 92 SER A CA 1
ATOM 760 C C . SER A 1 92 ? 2.233 7.488 -19.402 1.00 91.69 92 SER A C 1
ATOM 762 O O . SER A 1 92 ? 2.690 8.630 -19.407 1.00 91.69 92 SER A O 1
ATOM 764 N N . THR A 1 93 ? 0.948 7.239 -19.630 1.00 92.94 93 THR A N 1
ATOM 765 C CA . THR A 1 93 ? -0.067 8.291 -19.821 1.00 92.94 93 THR A CA 1
ATOM 766 C C . THR A 1 93 ? -0.558 8.888 -18.494 1.00 92.94 93 THR A C 1
ATOM 768 O O . THR A 1 93 ? -1.348 9.831 -18.482 1.00 92.94 93 THR A O 1
ATOM 771 N N . GLY A 1 94 ? -0.161 8.298 -17.358 1.00 87.62 94 GLY A N 1
ATOM 772 C CA . GLY A 1 94 ? -0.698 8.606 -16.031 1.00 87.62 94 GLY A CA 1
ATOM 773 C C . GLY A 1 94 ? -2.079 8.002 -15.740 1.00 87.62 94 GLY A C 1
ATOM 774 O O . GLY A 1 94 ? -2.578 8.141 -14.623 1.00 87.62 94 GLY A O 1
ATOM 775 N N . ILE A 1 95 ? -2.701 7.305 -16.697 1.00 86.19 95 ILE A N 1
ATOM 776 C CA . ILE A 1 95 ? -3.965 6.597 -16.470 1.00 86.19 95 ILE A CA 1
ATOM 777 C C . ILE A 1 95 ? -3.647 5.217 -15.896 1.00 86.19 95 ILE A C 1
ATOM 779 O O . ILE A 1 95 ? -3.042 4.363 -16.548 1.00 86.19 95 ILE A O 1
ATOM 783 N N . GLY A 1 96 ? -4.080 4.988 -14.658 1.00 77.62 96 GLY A N 1
ATOM 784 C CA . GLY A 1 96 ? -3.982 3.679 -14.026 1.00 77.62 96 GLY A CA 1
ATOM 785 C C . GLY A 1 96 ? -4.899 2.651 -14.691 1.00 77.62 96 GLY A C 1
ATOM 786 O O . GLY A 1 96 ? -5.992 2.970 -15.155 1.00 77.62 96 GLY A O 1
ATOM 787 N N . TRP A 1 97 ? -4.473 1.394 -14.688 1.00 76.12 97 TRP A N 1
ATOM 788 C CA . TRP A 1 97 ? -5.333 0.246 -14.951 1.00 76.12 97 TRP A CA 1
ATOM 789 C C . TRP A 1 97 ? -5.103 -0.785 -13.854 1.00 76.12 97 TRP A C 1
ATOM 791 O O . TRP A 1 97 ? -3.986 -0.954 -13.367 1.00 76.12 97 TRP A O 1
ATOM 801 N N . MET A 1 98 ? -6.181 -1.436 -13.436 1.00 69.31 98 MET A N 1
ATOM 802 C CA . MET A 1 98 ? -6.147 -2.520 -12.466 1.00 69.31 98 MET A CA 1
ATOM 803 C C . MET A 1 98 ? -7.143 -3.591 -12.911 1.00 69.31 98 MET A C 1
ATOM 805 O O . MET A 1 98 ? -8.250 -3.235 -13.338 1.00 69.31 98 MET A O 1
ATOM 809 N N . PRO A 1 99 ? -6.790 -4.884 -12.799 1.00 66.12 99 PRO A N 1
ATOM 810 C CA . PRO A 1 99 ? -7.724 -5.975 -13.014 1.00 66.12 99 PRO A CA 1
ATOM 811 C C . PRO A 1 99 ? -8.645 -6.049 -11.802 1.00 66.12 99 PRO A C 1
ATOM 813 O O . PRO A 1 99 ? -8.450 -6.842 -10.885 1.00 66.12 99 PRO A O 1
ATOM 816 N N . TRP A 1 100 ? -9.637 -5.167 -11.753 1.00 64.94 100 TRP A N 1
ATOM 817 C CA . TRP A 1 100 ? -10.664 -5.263 -10.733 1.00 64.94 100 TRP A CA 1
ATOM 818 C C . TRP A 1 100 ? -11.422 -6.570 -10.958 1.00 64.94 100 TRP A C 1
ATOM 820 O O . TRP A 1 100 ? -12.021 -6.752 -12.021 1.00 64.94 100 TRP A O 1
ATOM 830 N N . ALA A 1 101 ? -11.407 -7.474 -9.973 1.00 61.44 101 ALA A N 1
ATOM 831 C CA . ALA A 1 101 ? -12.295 -8.627 -10.005 1.00 61.44 101 ALA A CA 1
ATOM 832 C C . ALA A 1 101 ? -13.727 -8.126 -10.247 1.00 61.44 101 ALA A C 1
ATOM 834 O O . ALA A 1 101 ? -14.162 -7.153 -9.614 1.00 61.44 101 ALA A O 1
ATOM 835 N N . ILE A 1 102 ? -14.453 -8.757 -11.175 1.00 60.78 102 ILE A N 1
ATOM 836 C CA . ILE A 1 102 ? -15.843 -8.386 -11.448 1.00 60.78 102 ILE A CA 1
ATOM 837 C C . ILE A 1 102 ? -16.666 -8.747 -10.212 1.00 60.78 102 ILE A C 1
ATOM 839 O O . ILE A 1 102 ? -17.081 -9.886 -10.011 1.00 60.78 102 ILE A O 1
ATOM 843 N N . GLY A 1 103 ? -16.869 -7.752 -9.353 1.00 56.12 103 GLY A N 1
ATOM 844 C CA . GLY A 1 103 ? -17.768 -7.830 -8.216 1.00 56.12 103 GLY A CA 1
ATOM 845 C C . GLY A 1 103 ? -19.222 -7.585 -8.636 1.00 56.12 103 GLY A C 1
ATOM 846 O O . GLY A 1 103 ? -19.483 -7.043 -9.714 1.00 56.12 103 GLY A O 1
ATOM 847 N N . PRO A 1 104 ? -20.200 -7.953 -7.792 1.00 51.72 104 PRO A N 1
ATOM 848 C CA . PRO A 1 104 ? -21.586 -7.555 -7.983 1.00 51.72 104 PRO A CA 1
ATOM 849 C C . PRO A 1 104 ? -21.707 -6.036 -8.153 1.00 51.72 104 PRO A C 1
ATOM 851 O O . PRO A 1 104 ? -20.981 -5.266 -7.524 1.00 51.72 104 PRO A O 1
ATOM 854 N N . ILE A 1 105 ? -22.678 -5.593 -8.956 1.00 40.75 105 ILE A N 1
ATOM 855 C CA . ILE A 1 105 ? -23.013 -4.168 -9.084 1.00 40.75 105 ILE A CA 1
ATOM 856 C C . ILE A 1 105 ? -23.283 -3.600 -7.681 1.00 40.75 105 ILE A C 1
ATOM 858 O O . ILE A 1 105 ? -24.242 -4.006 -7.025 1.00 40.75 105 ILE A O 1
ATOM 862 N N . GLY A 1 106 ? -22.448 -2.659 -7.232 1.00 38.41 106 GLY A N 1
ATOM 863 C CA . GLY A 1 106 ? -22.576 -2.003 -5.928 1.00 38.41 106 GLY A CA 1
ATOM 864 C C . GLY A 1 106 ? -21.623 -2.501 -4.837 1.00 38.41 106 GLY A C 1
ATOM 865 O O . GLY A 1 106 ? -21.621 -1.918 -3.754 1.00 38.41 106 GLY A O 1
ATOM 866 N N . THR A 1 107 ? -20.780 -3.507 -5.092 1.00 45.59 107 THR A N 1
ATOM 867 C CA . THR A 1 107 ? -19.584 -3.705 -4.263 1.00 45.59 107 THR A CA 1
ATOM 868 C C . THR A 1 107 ? -18.485 -2.756 -4.736 1.00 45.59 107 THR A C 1
ATOM 870 O O . THR A 1 107 ? -18.426 -2.380 -5.911 1.00 45.59 107 THR A O 1
ATOM 873 N N . ARG A 1 108 ? -17.598 -2.337 -3.825 1.00 43.53 108 ARG A N 1
ATOM 874 C CA . ARG A 1 108 ? -16.310 -1.779 -4.243 1.00 43.53 108 ARG A CA 1
ATOM 875 C C . ARG A 1 108 ? -15.554 -2.947 -4.869 1.00 43.53 108 ARG A C 1
ATOM 877 O O . ARG A 1 108 ? -14.933 -3.719 -4.147 1.00 43.53 108 ARG A O 1
ATOM 884 N N . GLY A 1 109 ? -15.715 -3.151 -6.177 1.00 49.72 109 GLY A N 1
ATOM 885 C CA . GLY A 1 109 ? -14.836 -4.007 -6.966 1.00 49.72 109 GLY A CA 1
ATOM 886 C C . GLY A 1 109 ? -13.425 -3.500 -6.722 1.00 49.72 109 GLY A C 1
ATOM 887 O O . GLY A 1 109 ? -13.046 -2.451 -7.236 1.00 49.72 109 GLY A O 1
ATOM 888 N N . SER A 1 110 ? -12.743 -4.124 -5.762 1.00 49.38 110 SER A N 1
ATOM 889 C CA . SER A 1 110 ? -11.466 -3.640 -5.243 1.00 49.38 110 SER A CA 1
ATOM 890 C C . SER A 1 110 ? -10.501 -4.726 -4.778 1.00 49.38 110 SER A C 1
ATOM 892 O O . SER A 1 110 ? -9.380 -4.417 -4.385 1.00 49.38 110 SER A O 1
ATOM 894 N N . GLY A 1 111 ? -10.916 -5.992 -4.847 1.00 57.09 111 GLY A N 1
ATOM 895 C CA . GLY A 1 111 ? -10.028 -7.124 -4.620 1.00 57.09 111 GLY A CA 1
ATOM 896 C C . GLY A 1 111 ? -9.236 -7.433 -5.885 1.00 57.09 111 GLY A C 1
ATOM 897 O O . GLY A 1 111 ? -9.822 -7.539 -6.965 1.00 57.09 111 GLY A O 1
ATOM 898 N N . MET A 1 112 ? -7.919 -7.578 -5.740 1.00 63.47 112 MET A N 1
ATOM 899 C CA . MET A 1 112 ? -7.123 -8.356 -6.693 1.00 63.47 112 MET A CA 1
ATOM 900 C C . MET A 1 112 ? -7.626 -9.807 -6.679 1.00 63.47 112 MET A C 1
ATOM 902 O O . MET A 1 112 ? -8.159 -10.255 -5.661 1.00 63.47 112 MET A O 1
ATOM 906 N N . ILE A 1 113 ? -7.479 -10.523 -7.796 1.00 74.06 113 ILE A N 1
ATOM 907 C CA . ILE A 1 113 ? -7.907 -11.925 -7.905 1.00 74.06 113 ILE A CA 1
ATOM 908 C C . ILE A 1 113 ? -6.975 -12.808 -7.065 1.00 74.06 113 ILE A C 1
ATOM 910 O O . ILE A 1 113 ? -7.452 -13.465 -6.139 1.00 74.06 113 ILE A O 1
ATOM 914 N N . ASP A 1 114 ? -5.658 -12.755 -7.306 1.00 76.62 114 ASP A N 1
ATOM 915 C CA . ASP A 1 114 ? -4.658 -13.245 -6.355 1.00 76.62 114 ASP A CA 1
ATOM 916 C C . ASP A 1 114 ? -4.224 -12.106 -5.415 1.00 76.62 114 ASP A C 1
ATOM 918 O O . ASP A 1 114 ? -3.706 -11.072 -5.850 1.00 76.62 114 ASP A O 1
ATOM 922 N N . PRO A 1 115 ? -4.374 -12.261 -4.096 1.00 73.88 115 PRO A N 1
ATOM 923 C CA . PRO A 1 115 ? -3.875 -11.272 -3.145 1.00 73.88 115 PRO A CA 1
ATOM 924 C C . PRO A 1 115 ? -2.358 -11.071 -3.119 1.00 73.88 115 PRO A C 1
ATOM 926 O O . PRO A 1 115 ? -1.884 -10.065 -2.589 1.00 73.88 115 PRO A O 1
ATOM 929 N N . ARG A 1 116 ? -1.587 -12.024 -3.641 1.00 78.88 116 ARG A N 1
ATOM 930 C CA . ARG A 1 116 ? -0.128 -11.946 -3.742 1.00 78.88 116 ARG A CA 1
ATOM 931 C C . ARG A 1 116 ? 0.324 -11.246 -5.016 1.00 78.88 116 ARG A C 1
ATOM 933 O O . ARG A 1 116 ? 1.485 -10.850 -5.070 1.00 78.88 116 ARG A O 1
ATOM 940 N N . LEU A 1 117 ? -0.586 -11.006 -5.971 1.00 82.06 117 LEU A N 1
ATOM 941 C CA . LEU A 1 117 ? -0.318 -10.405 -7.282 1.00 82.06 117 LEU A CA 1
ATOM 942 C C . LEU A 1 117 ? 0.661 -9.232 -7.209 1.00 82.06 117 LEU A C 1
ATOM 944 O O . LEU A 1 117 ? 1.662 -9.211 -7.914 1.00 82.06 117 LEU A O 1
ATOM 948 N N . VAL A 1 118 ? 0.398 -8.264 -6.328 1.00 82.31 118 VAL A N 1
ATOM 949 C CA . VAL A 1 118 ? 1.229 -7.057 -6.200 1.00 82.31 118 VAL A CA 1
ATOM 950 C C . VAL A 1 118 ? 2.655 -7.394 -5.754 1.00 82.31 118 VAL A C 1
ATOM 952 O O . VAL A 1 118 ? 3.613 -6.845 -6.291 1.00 82.31 118 VAL A O 1
ATOM 955 N N . GLY A 1 119 ? 2.807 -8.291 -4.777 1.00 87.75 119 GLY A N 1
ATOM 956 C CA . GLY A 1 119 ? 4.123 -8.720 -4.306 1.00 87.75 119 GLY A CA 1
ATOM 957 C C . GLY A 1 119 ? 4.874 -9.504 -5.375 1.00 87.75 119 GLY A C 1
ATOM 958 O O . GLY A 1 119 ? 6.034 -9.214 -5.653 1.00 87.75 119 GLY A O 1
ATOM 959 N N . ASP A 1 120 ? 4.202 -10.451 -6.021 1.00 90.44 120 ASP A N 1
ATOM 960 C CA . ASP A 1 120 ? 4.825 -11.296 -7.037 1.00 90.44 120 ASP A CA 1
ATOM 961 C C . ASP A 1 120 ? 5.194 -10.493 -8.293 1.00 90.44 120 ASP A C 1
ATOM 963 O O . ASP A 1 120 ? 6.272 -10.700 -8.850 1.00 90.44 120 ASP A O 1
ATOM 967 N N . GLN A 1 121 ? 4.382 -9.501 -8.676 1.00 90.25 121 GLN A N 1
ATOM 968 C CA . GLN A 1 121 ? 4.702 -8.563 -9.753 1.00 90.25 121 GLN A CA 1
ATOM 969 C C . GLN A 1 121 ? 5.976 -7.772 -9.441 1.00 90.25 121 GLN A C 1
ATOM 971 O O . GLN A 1 121 ? 6.862 -7.684 -10.291 1.00 90.25 121 GLN A O 1
ATOM 976 N N . PHE A 1 122 ? 6.101 -7.216 -8.232 1.00 92.81 122 PHE A N 1
ATOM 977 C CA . PHE A 1 122 ? 7.304 -6.469 -7.858 1.00 92.81 122 PHE A CA 1
ATOM 978 C C . PHE A 1 122 ? 8.544 -7.353 -7.792 1.00 92.81 122 PHE A C 1
ATOM 980 O O . PHE A 1 122 ? 9.594 -6.925 -8.263 1.00 92.81 122 PHE A O 1
ATOM 987 N N . ARG A 1 123 ? 8.447 -8.584 -7.269 1.00 94.44 123 ARG A N 1
ATOM 988 C CA . ARG A 1 123 ? 9.576 -9.530 -7.317 1.00 94.44 123 ARG A CA 1
ATOM 989 C C . ARG A 1 123 ? 9.965 -9.838 -8.750 1.00 94.44 123 ARG A C 1
ATOM 991 O O . ARG A 1 123 ? 11.136 -9.767 -9.094 1.00 94.44 123 ARG A O 1
ATOM 998 N N . TYR A 1 124 ? 8.991 -10.104 -9.612 1.00 94.50 124 TYR A N 1
ATOM 999 C CA . TYR A 1 124 ? 9.250 -10.368 -11.019 1.00 94.50 124 TYR A CA 1
ATOM 1000 C C . TYR A 1 124 ? 9.966 -9.190 -11.704 1.00 94.50 124 TYR A C 1
ATOM 1002 O O . TYR A 1 124 ? 10.975 -9.386 -12.383 1.00 94.50 124 TYR A O 1
ATOM 1010 N N . GLN A 1 125 ? 9.511 -7.957 -11.473 1.00 94.75 125 GLN A N 1
ATOM 1011 C CA . GLN A 1 125 ? 10.161 -6.754 -11.999 1.00 94.75 125 GLN A CA 1
ATOM 1012 C C . GLN A 1 125 ? 11.578 -6.566 -11.432 1.00 94.75 125 GLN A C 1
ATOM 1014 O O . GLN A 1 125 ? 12.525 -6.378 -12.191 1.00 94.75 125 GLN A O 1
ATOM 1019 N N . LEU A 1 126 ? 11.752 -6.641 -10.113 1.00 95.25 126 LEU A N 1
ATOM 1020 C CA . LEU A 1 126 ? 13.032 -6.351 -9.463 1.00 95.25 126 LEU A CA 1
ATOM 1021 C C . LEU A 1 126 ? 14.072 -7.464 -9.651 1.00 95.25 126 LEU A C 1
ATOM 1023 O O . LEU A 1 126 ? 15.245 -7.172 -9.865 1.00 95.25 126 LEU A O 1
ATOM 1027 N N . GLU A 1 127 ? 13.666 -8.730 -9.583 1.00 95.12 127 GLU A N 1
ATOM 1028 C CA . GLU A 1 127 ? 14.575 -9.879 -9.620 1.00 95.12 127 GLU A CA 1
ATOM 1029 C C . GLU A 1 127 ? 14.799 -10.386 -11.045 1.00 95.12 127 GLU A C 1
ATOM 1031 O O . GLU A 1 127 ? 15.940 -10.624 -11.437 1.00 95.12 127 GLU A O 1
ATOM 1036 N N . LYS A 1 128 ? 13.734 -10.540 -11.847 1.00 94.94 128 LYS A N 1
ATOM 1037 C CA . LYS A 1 128 ? 13.856 -11.087 -13.206 1.00 94.94 128 LYS A CA 1
ATOM 1038 C C . LYS A 1 128 ? 14.234 -10.011 -14.211 1.00 94.94 128 LYS A C 1
ATOM 1040 O O . LYS A 1 128 ? 15.208 -10.181 -14.936 1.00 94.94 128 LYS A O 1
ATOM 1045 N N . TRP A 1 129 ? 13.481 -8.911 -14.278 1.00 95.69 129 TRP A N 1
ATOM 1046 C CA . TRP A 1 129 ? 13.815 -7.827 -15.211 1.00 95.69 129 TRP A CA 1
ATOM 1047 C C . TRP A 1 129 ? 14.991 -6.985 -14.720 1.00 95.69 129 TRP A C 1
ATOM 1049 O O . TRP A 1 129 ? 15.825 -6.583 -15.525 1.00 95.69 129 TRP A O 1
ATOM 1059 N N . GLY A 1 130 ? 15.113 -6.769 -13.409 1.00 95.31 130 GLY A N 1
ATOM 1060 C CA . GLY A 1 130 ? 16.251 -6.055 -12.832 1.00 95.31 130 GLY A CA 1
ATOM 1061 C C . GLY A 1 130 ? 17.599 -6.739 -13.083 1.00 95.31 130 GLY A C 1
ATOM 1062 O O . GLY A 1 130 ? 18.609 -6.044 -13.180 1.00 95.31 130 GLY A O 1
ATOM 1063 N N . ALA A 1 131 ? 17.617 -8.066 -13.268 1.00 96.50 131 ALA A N 1
ATOM 1064 C CA . ALA A 1 131 ? 18.813 -8.821 -13.649 1.00 96.50 131 ALA A CA 1
ATOM 1065 C C . ALA A 1 131 ? 19.238 -8.629 -15.118 1.00 96.50 131 ALA A C 1
ATOM 1067 O O . ALA A 1 131 ? 20.366 -8.974 -15.468 1.00 96.50 131 ALA A O 1
ATOM 1068 N N . ILE A 1 132 ? 18.363 -8.091 -15.973 1.00 96.88 132 ILE A N 1
ATOM 1069 C CA . ILE A 1 132 ? 18.686 -7.775 -17.368 1.00 96.88 132 ILE A CA 1
ATOM 1070 C C . ILE A 1 132 ? 19.523 -6.483 -17.385 1.00 96.88 132 ILE A C 1
ATOM 1072 O O . ILE A 1 132 ? 19.093 -5.492 -16.769 1.00 96.88 132 ILE A O 1
ATOM 1076 N N . PRO A 1 133 ? 20.691 -6.461 -18.062 1.00 97.44 133 PRO A N 1
ATOM 1077 C CA . PRO A 1 133 ? 21.489 -5.248 -18.231 1.00 97.44 133 PRO A CA 1
ATOM 1078 C C . PRO A 1 133 ? 20.652 -4.108 -18.830 1.00 97.44 133 PRO A C 1
ATOM 1080 O O . PRO A 1 133 ? 19.848 -4.379 -19.721 1.00 97.44 133 PRO A O 1
ATOM 1083 N N . PRO A 1 134 ? 20.788 -2.849 -18.367 1.00 95.75 134 PRO A N 1
ATOM 1084 C CA . PRO A 1 134 ? 19.974 -1.733 -18.859 1.00 95.75 134 PRO A CA 1
ATOM 1085 C C . PRO A 1 134 ? 19.940 -1.595 -20.387 1.00 95.75 134 PRO A C 1
ATOM 1087 O O . PRO A 1 134 ? 18.892 -1.309 -20.947 1.00 95.75 134 PRO A O 1
ATOM 1090 N N . GLU A 1 135 ? 21.059 -1.853 -21.057 1.00 95.62 135 GLU A N 1
ATOM 1091 C CA . GLU A 1 135 ? 21.213 -1.805 -22.513 1.00 95.62 135 GLU A CA 1
ATOM 1092 C C . GLU A 1 135 ? 20.509 -2.943 -23.274 1.00 95.62 135 GLU A C 1
ATOM 1094 O O . GLU A 1 135 ? 20.350 -2.856 -24.488 1.00 95.62 135 GLU A O 1
ATOM 1099 N N . GLU A 1 136 ? 20.097 -4.006 -22.578 1.00 96.81 136 GLU A N 1
ATOM 1100 C CA . GLU A 1 136 ? 19.361 -5.149 -23.137 1.00 96.81 136 GLU A CA 1
ATOM 1101 C C . GLU A 1 136 ? 17.858 -5.102 -22.811 1.00 96.81 136 GLU A C 1
ATOM 1103 O O . GLU A 1 136 ? 17.100 -5.972 -23.248 1.00 96.81 136 GLU A O 1
ATOM 1108 N N . ARG A 1 137 ? 17.414 -4.118 -22.018 1.00 95.62 137 ARG A N 1
ATOM 1109 C CA . ARG A 1 137 ? 16.007 -3.972 -21.634 1.00 95.62 137 ARG A CA 1
ATOM 1110 C C . ARG A 1 137 ? 15.185 -3.437 -22.795 1.00 95.62 137 ARG A C 1
ATOM 1112 O O . ARG A 1 137 ? 15.598 -2.519 -23.496 1.00 95.62 137 ARG A O 1
ATOM 1119 N N . ASP A 1 138 ? 13.983 -3.982 -22.954 1.00 94.94 138 ASP A N 1
ATOM 1120 C CA . ASP A 1 138 ? 13.000 -3.392 -23.859 1.00 94.94 138 ASP A CA 1
ATOM 1121 C C . ASP A 1 138 ? 12.413 -2.086 -23.294 1.00 94.94 138 ASP A C 1
ATOM 1123 O O . ASP A 1 138 ? 12.580 -1.750 -22.118 1.00 94.94 138 ASP A O 1
ATOM 1127 N N . ALA A 1 139 ? 11.684 -1.358 -24.141 1.00 94.94 139 ALA A N 1
ATOM 1128 C CA . ALA A 1 139 ? 11.102 -0.063 -23.809 1.00 94.94 139 ALA A CA 1
ATOM 1129 C C . ALA A 1 139 ? 10.232 -0.081 -22.539 1.00 94.94 139 ALA A C 1
ATOM 1131 O O . ALA A 1 139 ? 10.246 0.870 -21.755 1.00 94.94 139 ALA A O 1
ATOM 1132 N N . TYR A 1 140 ? 9.482 -1.162 -22.302 1.00 92.94 140 TYR A N 1
ATOM 1133 C CA . TYR A 1 140 ? 8.591 -1.245 -21.149 1.00 92.94 140 TYR A CA 1
ATOM 1134 C C . TYR A 1 140 ? 9.348 -1.604 -19.869 1.00 92.94 140 TYR A C 1
ATOM 1136 O O . TYR A 1 140 ? 9.082 -1.044 -18.805 1.00 92.94 140 TYR A O 1
ATOM 1144 N N . GLN A 1 141 ? 10.323 -2.507 -19.958 1.00 94.62 141 GLN A N 1
ATOM 1145 C CA . GLN A 1 141 ? 11.235 -2.805 -18.855 1.00 94.62 141 GLN A CA 1
ATOM 1146 C C . GLN A 1 141 ? 12.000 -1.553 -18.424 1.00 94.62 141 GLN A C 1
ATOM 1148 O O . GLN A 1 141 ? 12.118 -1.294 -17.225 1.00 94.62 141 GLN A O 1
ATOM 1153 N N . THR A 1 142 ? 12.460 -0.757 -19.389 1.00 95.31 142 THR A N 1
ATOM 1154 C CA . THR A 1 142 ? 13.096 0.541 -19.150 1.00 95.31 142 THR A CA 1
ATOM 1155 C C . THR A 1 142 ? 12.129 1.505 -18.473 1.00 95.31 142 THR A C 1
ATOM 1157 O O . THR A 1 142 ? 12.448 1.990 -17.393 1.00 95.31 142 THR A O 1
ATOM 1160 N N . LEU A 1 143 ? 10.907 1.686 -18.990 1.00 92.81 143 LEU A N 1
ATOM 1161 C CA . LEU A 1 143 ? 9.886 2.530 -18.351 1.00 92.81 143 LEU A CA 1
ATOM 1162 C C . LEU A 1 143 ? 9.626 2.160 -16.877 1.00 92.81 143 LEU A C 1
ATOM 1164 O O . LEU A 1 143 ? 9.363 3.036 -16.056 1.00 92.81 143 LEU A O 1
ATOM 1168 N N . GLN A 1 144 ? 9.658 0.869 -16.536 1.00 91.69 144 GLN A N 1
ATOM 1169 C CA . GLN A 1 144 ? 9.365 0.396 -15.179 1.00 91.69 144 GLN A CA 1
ATOM 1170 C C . GLN A 1 144 ? 10.565 0.465 -14.225 1.00 91.69 144 GLN A C 1
ATOM 1172 O O . GLN A 1 144 ? 10.363 0.592 -13.017 1.00 91.69 144 GLN A O 1
ATOM 1177 N N . LEU A 1 145 ? 11.794 0.333 -14.734 1.00 94.31 145 LEU A N 1
ATOM 1178 C CA . LEU A 1 145 ? 12.999 0.164 -13.911 1.00 94.31 145 LEU A CA 1
ATOM 1179 C C . LEU A 1 145 ? 13.981 1.335 -13.982 1.00 94.31 145 LEU A C 1
ATOM 1181 O O . LEU A 1 145 ? 14.844 1.449 -13.108 1.00 94.31 145 LEU A O 1
ATOM 1185 N N . GLU A 1 146 ? 13.895 2.182 -15.005 1.00 93.06 146 GLU A N 1
ATOM 1186 C CA . GLU A 1 146 ? 14.674 3.411 -15.072 1.00 93.06 146 GLU A CA 1
ATOM 1187 C C . GLU A 1 146 ? 14.065 4.445 -14.125 1.00 93.06 146 GLU A C 1
ATOM 1189 O O . GLU A 1 146 ? 13.075 5.115 -14.411 1.00 93.06 146 GLU A O 1
ATOM 1194 N N . ASP A 1 147 ? 14.669 4.545 -12.947 1.00 89.81 147 ASP A N 1
ATOM 1195 C CA . ASP A 1 147 ? 14.178 5.380 -11.862 1.00 89.81 147 ASP A CA 1
ATOM 1196 C C . ASP A 1 147 ? 15.247 6.392 -11.434 1.00 89.81 147 ASP A C 1
ATOM 1198 O O . ASP A 1 147 ? 15.942 6.188 -10.432 1.00 89.81 147 ASP A O 1
ATOM 1202 N N . PRO A 1 148 ? 15.394 7.514 -12.163 1.00 88.81 148 PRO A N 1
ATOM 1203 C CA . PRO A 1 148 ? 16.393 8.534 -11.845 1.00 88.81 148 PRO A CA 1
ATOM 1204 C C . PRO A 1 148 ? 16.168 9.182 -10.472 1.00 88.81 148 PRO A C 1
ATOM 1206 O O . PRO A 1 148 ? 17.077 9.801 -9.921 1.00 88.81 148 PRO A O 1
ATOM 1209 N N . THR A 1 149 ? 14.962 9.055 -9.909 1.00 86.75 149 THR A N 1
ATOM 1210 C CA . THR A 1 149 ? 14.618 9.593 -8.587 1.00 86.75 149 THR A CA 1
ATOM 1211 C C . THR A 1 149 ? 14.845 8.597 -7.450 1.00 86.75 149 THR A C 1
ATOM 1213 O O . THR A 1 149 ? 14.902 9.000 -6.289 1.00 86.75 149 THR A O 1
ATOM 1216 N N . GLY A 1 150 ? 14.940 7.303 -7.764 1.00 88.44 150 GLY A N 1
ATOM 1217 C CA . GLY A 1 150 ? 14.944 6.203 -6.801 1.00 88.44 150 GLY A CA 1
ATOM 1218 C C . GLY A 1 150 ? 13.602 5.965 -6.091 1.00 88.44 150 GLY A C 1
ATOM 1219 O O . GLY A 1 150 ? 13.517 5.077 -5.245 1.00 88.44 150 GLY A O 1
ATOM 1220 N N . VAL A 1 151 ? 12.557 6.747 -6.384 1.00 87.06 151 VAL A N 1
ATOM 1221 C CA . VAL A 1 151 ? 11.264 6.692 -5.683 1.00 87.06 151 VAL A CA 1
ATOM 1222 C C . VAL A 1 151 ? 10.443 5.467 -6.083 1.00 87.06 151 VAL A C 1
ATOM 1224 O O . VAL A 1 151 ? 9.804 4.863 -5.220 1.00 87.06 151 VAL A O 1
ATOM 1227 N N . ALA A 1 152 ? 10.444 5.091 -7.361 1.00 87.06 152 ALA A N 1
ATOM 1228 C CA . ALA A 1 152 ? 9.662 3.966 -7.862 1.00 87.06 152 ALA A CA 1
ATOM 1229 C C . ALA A 1 152 ? 10.198 2.635 -7.318 1.00 87.06 152 ALA A C 1
ATOM 1231 O O . ALA A 1 152 ? 9.442 1.862 -6.722 1.00 87.06 152 ALA A O 1
ATOM 1232 N N . ILE A 1 153 ? 11.509 2.410 -7.430 1.00 91.06 153 ILE A N 1
ATOM 1233 C CA . ILE A 1 153 ? 12.173 1.198 -6.938 1.00 91.06 153 ILE A CA 1
ATOM 1234 C C . ILE A 1 153 ? 12.062 1.106 -5.416 1.00 91.06 153 ILE A C 1
ATOM 1236 O O . ILE A 1 153 ? 11.686 0.057 -4.889 1.00 91.06 153 ILE A O 1
ATOM 1240 N 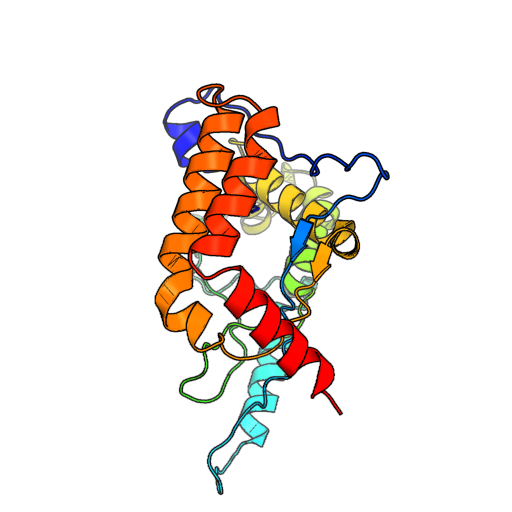N . LEU A 1 154 ? 12.300 2.210 -4.697 1.00 90.69 154 LEU A N 1
ATOM 1241 C CA . LEU A 1 154 ? 12.110 2.246 -3.246 1.00 90.69 154 LEU A CA 1
ATOM 1242 C C . LEU A 1 154 ? 10.650 1.960 -2.863 1.00 90.69 154 LEU A C 1
ATOM 1244 O O . LEU A 1 154 ? 10.388 1.266 -1.880 1.00 90.69 154 LEU A O 1
ATOM 1248 N N . GLY A 1 155 ? 9.692 2.457 -3.647 1.00 89.12 155 GLY A N 1
ATOM 1249 C CA . GLY A 1 155 ? 8.271 2.168 -3.488 1.00 89.12 155 GLY A CA 1
ATOM 1250 C C . GLY A 1 155 ? 7.971 0.671 -3.582 1.00 89.12 155 GLY A C 1
ATOM 1251 O O . GLY A 1 155 ? 7.332 0.128 -2.676 1.00 89.12 155 GLY A O 1
ATOM 1252 N N . MET A 1 156 ? 8.476 -0.008 -4.617 1.00 90.31 156 MET A N 1
ATOM 1253 C CA . MET A 1 156 ? 8.340 -1.464 -4.787 1.00 90.31 156 MET A CA 1
ATOM 1254 C C . MET A 1 156 ? 8.958 -2.225 -3.608 1.00 90.31 156 MET A C 1
ATOM 1256 O O . MET A 1 156 ? 8.290 -3.050 -2.984 1.00 90.31 156 MET A O 1
ATOM 1260 N N . GLN A 1 157 ? 10.196 -1.886 -3.236 1.00 91.69 157 GLN A N 1
ATOM 1261 C CA . GLN A 1 157 ? 10.905 -2.500 -2.110 1.00 91.69 157 GLN A CA 1
ATOM 1262 C C . GLN A 1 157 ? 10.167 -2.301 -0.781 1.00 91.69 157 GLN A C 1
ATOM 1264 O O . GLN A 1 157 ? 10.035 -3.240 -0.001 1.00 91.69 157 GLN A O 1
ATOM 1269 N N . SER A 1 158 ? 9.622 -1.106 -0.534 1.00 90.38 158 SER A N 1
ATOM 1270 C CA . SER A 1 158 ? 8.858 -0.825 0.687 1.00 90.38 158 SER A CA 1
ATOM 1271 C C . SER A 1 158 ? 7.589 -1.675 0.783 1.00 90.38 158 SER A C 1
ATOM 1273 O O . SER A 1 158 ? 7.219 -2.121 1.869 1.00 90.38 158 SER A O 1
ATOM 1275 N N . ARG A 1 159 ? 6.920 -1.931 -0.350 1.00 87.69 159 ARG A N 1
ATOM 1276 C CA . ARG A 1 159 ? 5.727 -2.782 -0.407 1.00 87.69 159 ARG A CA 1
ATOM 1277 C C . ARG A 1 159 ? 6.087 -4.249 -0.204 1.00 87.69 159 ARG A C 1
ATOM 1279 O O . ARG A 1 159 ? 5.400 -4.913 0.565 1.00 87.69 159 ARG A O 1
ATOM 1286 N N . LEU A 1 160 ? 7.170 -4.729 -0.820 1.00 90.50 160 LEU A N 1
ATOM 1287 C CA . LEU A 1 160 ? 7.694 -6.075 -0.567 1.00 90.50 160 LEU A CA 1
ATOM 1288 C C . LEU A 1 160 ? 8.039 -6.268 0.908 1.00 90.50 160 LEU A C 1
ATOM 1290 O O . LEU A 1 160 ? 7.554 -7.214 1.513 1.00 90.50 1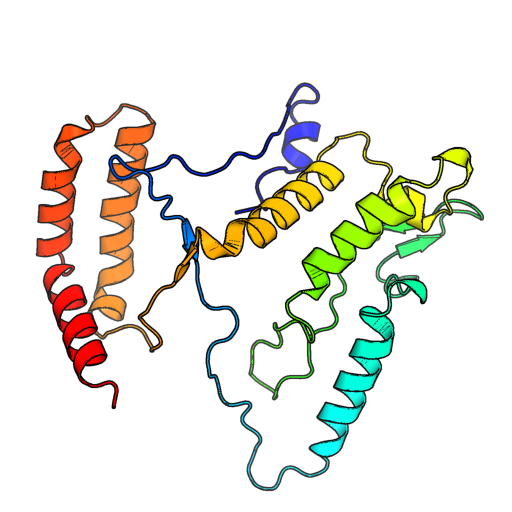60 LEU A O 1
ATOM 1294 N N . PHE A 1 161 ? 8.747 -5.314 1.517 1.00 89.38 161 PHE A N 1
ATOM 1295 C CA . PHE A 1 161 ? 9.056 -5.343 2.944 1.00 89.38 161 PHE A CA 1
ATOM 1296 C C . PHE A 1 161 ? 7.795 -5.453 3.814 1.00 89.38 161 PHE A C 1
ATOM 1298 O O . PHE A 1 161 ? 7.763 -6.245 4.752 1.00 89.38 161 PHE A O 1
ATOM 1305 N N . ILE A 1 162 ? 6.730 -4.700 3.505 1.00 85.19 162 ILE A N 1
ATOM 1306 C CA . ILE A 1 162 ? 5.449 -4.798 4.229 1.00 85.19 162 ILE A CA 1
ATOM 1307 C C . ILE A 1 162 ? 4.839 -6.200 4.096 1.00 85.19 162 ILE A C 1
ATOM 1309 O O . ILE A 1 162 ? 4.366 -6.744 5.092 1.00 85.19 162 ILE A O 1
ATOM 1313 N N . LEU A 1 163 ? 4.846 -6.770 2.887 1.00 84.62 163 LEU A N 1
ATOM 1314 C CA . LEU A 1 163 ? 4.285 -8.096 2.613 1.00 84.62 163 LEU A CA 1
ATOM 1315 C C . LEU A 1 163 ? 5.105 -9.222 3.258 1.00 84.62 163 LEU A C 1
ATOM 1317 O O . LEU A 1 163 ? 4.537 -10.189 3.750 1.00 84.62 163 LEU A O 1
ATOM 1321 N N . GLU A 1 164 ? 6.427 -9.094 3.282 1.00 86.38 164 GLU A N 1
ATOM 1322 C CA . GLU A 1 164 ? 7.348 -10.083 3.858 1.00 86.38 164 GLU A CA 1
ATOM 1323 C C . GLU A 1 164 ? 7.382 -10.043 5.384 1.00 86.38 164 GLU A C 1
ATOM 1325 O O . GLU A 1 164 ? 7.701 -11.043 6.013 1.00 86.38 164 GLU A O 1
ATOM 1330 N N . THR A 1 165 ? 7.000 -8.908 5.969 1.00 86.50 165 THR A N 1
ATOM 1331 C CA . THR A 1 165 ? 6.811 -8.729 7.416 1.00 86.50 165 THR A CA 1
ATOM 1332 C C . THR A 1 165 ? 5.330 -8.711 7.794 1.00 86.50 165 THR A C 1
ATOM 1334 O O . THR A 1 165 ? 4.935 -8.061 8.762 1.00 86.50 165 THR A O 1
ATOM 1337 N N . ALA A 1 166 ? 4.454 -9.313 6.980 1.00 82.19 166 ALA A N 1
ATOM 1338 C CA . ALA A 1 166 ? 3.007 -9.285 7.208 1.00 82.19 166 ALA A CA 1
ATOM 1339 C C . ALA A 1 166 ? 2.595 -9.959 8.527 1.00 82.19 166 ALA A C 1
ATOM 1341 O O . ALA A 1 166 ? 1.610 -9.547 9.136 1.00 82.19 166 ALA A O 1
ATOM 1342 N N . ASP A 1 167 ? 3.373 -10.938 8.982 1.00 83.75 167 ASP A N 1
ATOM 1343 C CA . ASP A 1 167 ? 3.224 -11.655 10.249 1.00 83.75 167 ASP A CA 1
ATOM 1344 C C . ASP A 1 167 ? 3.519 -10.792 11.490 1.00 83.75 167 ASP A C 1
ATOM 1346 O O . ASP A 1 167 ? 2.991 -11.074 12.561 1.00 83.75 167 ASP A O 1
ATOM 1350 N N . GLU A 1 168 ? 4.274 -9.695 11.350 1.00 85.81 168 GLU A N 1
ATOM 1351 C CA . GLU A 1 168 ? 4.434 -8.666 12.396 1.00 85.81 168 GLU A CA 1
ATOM 1352 C C . GLU A 1 168 ? 3.169 -7.793 12.572 1.00 85.81 168 GLU A C 1
ATOM 1354 O O . GLU A 1 168 ? 3.116 -6.892 13.416 1.00 85.81 168 GLU A O 1
ATOM 1359 N N . GLY A 1 169 ? 2.158 -7.990 11.721 1.00 82.06 169 GLY A N 1
ATOM 1360 C CA . GLY A 1 169 ? 0.895 -7.272 11.776 1.00 82.06 169 GLY A CA 1
ATOM 1361 C C . GLY A 1 169 ? -0.038 -7.814 12.859 1.00 82.06 169 GLY A C 1
ATOM 1362 O O . GLY A 1 169 ? -0.342 -9.003 12.889 1.00 82.06 169 GLY A O 1
ATOM 1363 N N . ILE A 1 170 ? -0.580 -6.928 13.694 1.00 82.81 170 ILE A N 1
ATOM 1364 C CA . ILE A 1 170 ? -1.686 -7.262 14.594 1.00 82.81 170 ILE A CA 1
ATOM 1365 C C . ILE A 1 170 ? -2.991 -7.027 13.854 1.00 82.81 170 ILE A C 1
ATOM 1367 O O . ILE A 1 170 ? -3.353 -5.889 13.535 1.00 82.81 170 ILE A O 1
ATOM 1371 N N . MET A 1 171 ? -3.675 -8.132 13.573 1.00 78.94 171 MET A N 1
ATOM 1372 C CA . MET A 1 171 ? -4.959 -8.119 12.904 1.00 78.94 171 MET A CA 1
ATOM 1373 C C . MET A 1 171 ? -6.034 -7.571 13.833 1.00 78.94 171 MET A C 1
ATOM 1375 O O . MET A 1 171 ? -6.161 -8.016 14.973 1.00 78.94 171 MET A O 1
ATOM 1379 N N . THR A 1 172 ? -6.847 -6.634 13.342 1.00 80.38 172 THR A N 1
ATOM 1380 C CA . THR A 1 172 ? -8.071 -6.300 14.070 1.00 80.38 172 THR A CA 1
ATOM 1381 C C . THR A 1 172 ? -8.998 -7.509 14.104 1.00 80.38 172 THR A C 1
ATOM 1383 O O . THR A 1 172 ? -9.470 -8.020 13.084 1.00 80.38 172 THR A O 1
ATOM 1386 N N . GLU A 1 173 ? -9.279 -7.953 15.316 1.00 81.31 173 GLU A N 1
ATOM 1387 C CA . GLU A 1 173 ? -10.222 -9.027 15.577 1.00 81.31 173 GLU A CA 1
ATOM 1388 C C . GLU A 1 173 ? -11.680 -8.565 15.454 1.00 81.31 173 GLU A C 1
ATOM 1390 O O . GLU A 1 173 ? -12.584 -9.395 15.388 1.00 81.31 173 GLU A O 1
ATOM 1395 N N . LEU A 1 174 ? -11.928 -7.251 15.366 1.00 83.19 174 LEU A N 1
ATOM 1396 C CA . LEU A 1 174 ? -13.257 -6.662 15.209 1.00 83.19 174 LEU A CA 1
ATOM 1397 C C . LEU A 1 174 ? -13.767 -6.778 13.762 1.00 83.19 174 LEU A C 1
ATOM 1399 O O . LEU A 1 174 ? -13.715 -5.836 12.975 1.00 83.19 174 LEU A O 1
ATOM 1403 N N . GLN A 1 175 ? -14.310 -7.942 13.415 1.00 80.75 175 GLN A N 1
ATOM 1404 C CA . GLN A 1 175 ? -14.872 -8.256 12.095 1.00 80.75 175 GLN A CA 1
ATOM 1405 C C . GLN A 1 175 ? -16.388 -7.971 12.024 1.00 80.75 175 GLN A C 1
ATOM 1407 O O . GLN A 1 175 ? -17.198 -8.859 11.760 1.00 80.75 175 GLN A O 1
ATOM 1412 N N . ARG A 1 176 ? -16.800 -6.723 12.288 1.00 80.88 176 ARG A N 1
ATOM 1413 C CA . ARG A 1 176 ? -18.208 -6.275 12.208 1.00 80.88 176 ARG A CA 1
ATOM 1414 C C . ARG A 1 176 ? -18.334 -4.815 11.774 1.00 80.88 176 ARG A C 1
ATOM 1416 O O . ARG A 1 176 ? -17.346 -4.100 11.652 1.00 80.88 176 ARG A O 1
ATOM 1423 N N . LEU A 1 177 ? -19.574 -4.364 11.574 1.00 83.94 177 LEU A N 1
ATOM 1424 C CA . LEU A 1 177 ? -19.878 -2.936 11.463 1.00 83.94 177 LEU A CA 1
ATOM 1425 C C . LEU A 1 177 ? -19.534 -2.207 12.774 1.00 83.94 177 LEU A C 1
ATOM 1427 O O . LEU A 1 177 ? -19.678 -2.826 13.835 1.00 83.94 177 LEU A O 1
ATOM 1431 N N . PRO A 1 178 ? -19.158 -0.914 12.722 1.00 89.19 178 PRO A N 1
ATOM 1432 C CA . PRO A 1 178 ? -18.904 -0.106 13.912 1.00 89.19 178 PRO A CA 1
ATOM 1433 C C . PRO A 1 178 ? -20.015 -0.231 14.961 1.00 89.19 178 PRO A C 1
ATOM 1435 O O . PRO A 1 178 ? -21.190 -0.440 14.637 1.00 89.19 178 PRO A O 1
ATOM 1438 N N . THR A 1 179 ? -19.646 -0.146 16.236 1.00 93.81 179 THR A N 1
ATOM 1439 C CA . THR A 1 179 ? -20.616 -0.166 17.334 1.00 93.81 179 THR A CA 1
ATOM 1440 C C . THR A 1 179 ? -21.408 1.150 17.377 1.00 93.81 179 THR A C 1
ATOM 1442 O O . THR A 1 179 ? -20.969 2.139 16.786 1.00 93.81 179 THR A O 1
ATOM 1445 N N . PRO A 1 180 ? -22.575 1.214 18.047 1.00 96.44 180 PRO A N 1
ATOM 1446 C CA . PRO A 1 180 ? -23.330 2.464 18.154 1.00 96.44 180 PRO A CA 1
ATOM 1447 C C . PRO A 1 180 ? -22.489 3.616 18.712 1.00 96.44 180 PRO A C 1
ATOM 1449 O O . PRO A 1 180 ? -22.528 4.718 18.168 1.00 96.44 180 PRO A O 1
ATOM 1452 N N . THR A 1 181 ? -21.671 3.343 19.733 1.00 97.00 181 THR A N 1
ATOM 1453 C CA . THR A 1 181 ? -20.798 4.359 20.327 1.00 97.00 181 THR A CA 1
ATOM 1454 C C . THR A 1 181 ? -19.652 4.737 19.393 1.00 97.00 181 THR A C 1
ATOM 1456 O O . THR A 1 181 ? -19.310 5.913 19.310 1.00 97.00 181 THR A O 1
ATOM 1459 N N . MET A 1 182 ? -19.102 3.795 18.616 1.00 95.88 182 MET A N 1
ATOM 1460 C CA . MET A 1 182 ? -18.143 4.143 17.562 1.00 95.88 182 MET A CA 1
ATOM 1461 C C . MET A 1 182 ? -18.772 5.091 16.525 1.00 95.88 182 MET A C 1
ATOM 1463 O O . MET A 1 182 ? -18.168 6.093 16.162 1.00 95.88 182 MET A O 1
ATOM 1467 N N . VAL A 1 183 ? -20.001 4.832 16.069 1.00 96.31 183 VAL A N 1
ATOM 1468 C CA . VAL A 1 183 ? -20.675 5.720 15.100 1.00 96.31 183 VAL A CA 1
ATOM 1469 C C . VAL A 1 183 ? -20.849 7.140 15.651 1.00 96.31 183 VAL A C 1
ATOM 1471 O O . VAL A 1 183 ? -20.685 8.099 14.902 1.00 96.31 183 VAL A O 1
ATOM 1474 N N . ASP A 1 184 ? -21.169 7.273 16.939 1.00 97.19 184 ASP A N 1
ATOM 1475 C CA . ASP A 1 184 ? -21.427 8.567 17.583 1.00 97.19 184 ASP A CA 1
ATOM 1476 C C . ASP A 1 184 ? -20.142 9.326 17.961 1.00 97.19 184 ASP A C 1
ATOM 1478 O O . ASP A 1 184 ? -20.087 10.546 17.828 1.00 97.19 184 ASP A O 1
ATOM 1482 N N . ARG A 1 185 ? -19.102 8.626 18.439 1.00 96.69 185 ARG A N 1
ATOM 1483 C CA . ARG A 1 185 ? -17.960 9.247 19.144 1.00 96.69 185 ARG A CA 1
ATOM 1484 C C . ARG A 1 185 ? -16.586 8.981 18.549 1.00 96.69 185 ARG A C 1
ATOM 1486 O O . ARG A 1 185 ? -15.637 9.646 18.954 1.00 96.69 185 ARG A O 1
ATOM 1493 N N . TRP A 1 186 ? -16.438 8.034 17.621 1.00 95.00 186 TRP A N 1
ATOM 1494 C CA . TRP A 1 186 ? -15.107 7.561 17.214 1.00 95.00 186 TRP A CA 1
ATOM 1495 C C . TRP A 1 186 ? -14.226 8.660 16.616 1.00 95.00 186 TRP A C 1
ATOM 1497 O O . TRP A 1 186 ? -13.046 8.718 16.921 1.00 95.00 186 TRP A O 1
ATOM 1507 N N . VAL A 1 187 ? -14.804 9.593 15.853 1.00 96.69 187 VAL A N 1
ATOM 1508 C CA . VAL A 1 187 ? -14.055 10.727 15.280 1.00 96.69 187 VAL A CA 1
ATOM 1509 C C . VAL A 1 187 ? -13.437 11.616 16.366 1.00 96.69 187 VAL A C 1
ATOM 1511 O O . VAL A 1 187 ? -12.289 12.035 16.235 1.00 96.69 187 VAL A O 1
ATOM 1514 N N . ASP A 1 188 ? -14.172 11.894 17.445 1.00 96.88 188 ASP A N 1
ATOM 1515 C CA . ASP A 1 188 ? -13.667 12.714 18.553 1.00 96.88 188 ASP A CA 1
ATOM 1516 C C . ASP A 1 188 ? -12.628 11.951 19.386 1.00 96.88 188 ASP A C 1
ATOM 1518 O O . ASP A 1 188 ? -11.632 12.528 19.825 1.00 96.88 188 ASP A O 1
ATOM 1522 N N . LEU A 1 189 ? -12.854 10.649 19.582 1.00 97.25 189 LEU A N 1
ATOM 1523 C CA . LEU A 1 189 ? -11.932 9.742 20.264 1.00 97.25 189 LEU A CA 1
ATOM 1524 C C . LEU A 1 189 ? -10.589 9.635 19.523 1.00 97.25 189 LEU A C 1
ATOM 1526 O O . LEU A 1 189 ? -9.541 9.815 20.145 1.00 97.25 189 LEU A O 1
ATOM 1530 N N . ASP A 1 190 ? -10.624 9.402 18.209 1.00 95.88 190 ASP A N 1
ATOM 1531 C CA . ASP A 1 190 ? -9.437 9.357 17.346 1.00 95.88 190 ASP A CA 1
ATOM 1532 C C . ASP A 1 190 ? -8.695 10.690 17.394 1.00 95.88 190 ASP A C 1
ATOM 1534 O O . ASP A 1 190 ? -7.493 10.721 17.636 1.00 95.88 190 ASP A O 1
ATOM 1538 N N . LYS A 1 191 ? -9.416 11.810 17.276 1.00 96.25 191 LYS A N 1
ATOM 1539 C CA . LYS A 1 191 ? -8.814 13.145 17.314 1.00 96.25 191 LYS A CA 1
ATOM 1540 C C . LYS A 1 191 ? -8.030 13.408 18.601 1.00 96.25 191 LYS A C 1
ATOM 1542 O O . LYS A 1 191 ? -6.912 13.913 18.535 1.00 96.25 191 LYS A O 1
ATOM 1547 N N . VAL A 1 192 ? -8.595 13.082 19.767 1.00 96.12 192 VAL A N 1
ATOM 1548 C CA . VAL A 1 192 ? -7.907 13.278 21.057 1.00 96.12 192 VAL A CA 1
ATOM 1549 C C . VAL A 1 192 ? -6.626 12.451 21.132 1.00 96.12 192 VAL A C 1
ATOM 1551 O O . VAL A 1 192 ? -5.610 12.942 21.629 1.00 96.12 192 VAL A O 1
ATOM 1554 N N . MET A 1 193 ? -6.664 11.216 20.631 1.00 95.81 193 MET A N 1
ATOM 1555 C CA . MET A 1 193 ? -5.498 10.339 20.614 1.00 95.81 193 MET A CA 1
ATOM 1556 C C . MET A 1 193 ? -4.437 10.825 19.616 1.00 95.81 193 MET A C 1
ATOM 1558 O O . MET A 1 193 ? -3.264 10.926 19.974 1.00 95.81 193 MET A O 1
ATOM 1562 N N . ASP A 1 194 ? -4.842 11.203 18.404 1.00 95.94 194 ASP A N 1
ATOM 1563 C CA . ASP A 1 194 ? -3.956 11.694 17.347 1.00 95.94 194 ASP A CA 1
ATOM 1564 C C . ASP A 1 194 ? -3.246 12.990 17.750 1.00 95.94 194 ASP A C 1
ATOM 1566 O O . ASP A 1 194 ? -2.024 13.088 17.629 1.00 95.94 194 ASP A O 1
ATOM 1570 N N . GLU A 1 195 ? -3.978 13.978 18.278 1.00 96.00 195 GLU A N 1
ATOM 1571 C CA . GLU A 1 195 ? -3.395 15.241 18.752 1.00 96.00 195 GLU A CA 1
ATOM 1572 C C . GLU A 1 195 ? -2.392 14.999 19.886 1.00 96.00 195 GLU A C 1
ATOM 1574 O O . GLU A 1 195 ? -1.320 15.607 19.928 1.00 96.00 195 GLU A O 1
ATOM 1579 N N . ALA A 1 196 ? -2.710 14.075 20.795 1.00 96.56 196 ALA A N 1
ATOM 1580 C CA . ALA A 1 196 ? -1.829 13.720 21.892 1.00 96.56 196 ALA A CA 1
ATOM 1581 C C . ALA A 1 196 ? -0.539 13.043 21.423 1.00 96.56 196 ALA A C 1
ATOM 1583 O O . ALA A 1 196 ? 0.544 13.460 21.838 1.00 96.56 196 ALA A O 1
ATOM 1584 N N . ILE A 1 197 ? -0.654 12.017 20.575 1.00 95.06 197 ILE A N 1
ATOM 1585 C CA . ILE A 1 197 ? 0.488 11.274 20.034 1.00 95.06 197 ILE A CA 1
ATOM 1586 C C . ILE A 1 197 ? 1.357 12.205 19.189 1.00 95.06 197 ILE A C 1
ATOM 1588 O O . ILE A 1 197 ? 2.577 12.219 19.357 1.00 95.06 197 ILE A O 1
ATOM 1592 N N . LEU A 1 198 ? 0.752 13.027 18.327 1.00 95.50 198 LEU A N 1
ATOM 1593 C CA . LEU A 1 198 ? 1.485 14.002 17.525 1.00 95.50 198 LEU A CA 1
ATOM 1594 C C . LEU A 1 198 ? 2.251 14.982 18.416 1.00 95.50 198 LEU A C 1
ATOM 1596 O O . LEU A 1 198 ? 3.449 15.162 18.212 1.00 95.50 198 LEU A O 1
ATOM 1600 N N . GLY A 1 199 ? 1.592 15.547 19.433 1.00 96.88 199 GLY A N 1
ATOM 1601 C CA . GLY A 1 199 ? 2.216 16.442 20.407 1.00 96.88 199 GLY A CA 1
ATOM 1602 C C . GLY A 1 199 ? 3.402 15.800 21.133 1.00 96.88 199 GLY A C 1
ATOM 1603 O O . GLY A 1 199 ? 4.414 16.460 21.362 1.00 96.88 199 GLY A O 1
ATOM 1604 N N . MET A 1 200 ? 3.325 14.503 21.448 1.00 95.75 200 MET A N 1
ATOM 1605 C CA . MET A 1 200 ? 4.452 13.759 22.021 1.00 95.75 200 MET A CA 1
ATOM 1606 C C . MET A 1 200 ? 5.606 13.592 21.029 1.00 95.75 200 MET A C 1
ATOM 1608 O O . MET A 1 200 ? 6.761 13.803 21.394 1.00 95.75 200 MET A O 1
ATOM 1612 N N . ILE A 1 201 ? 5.307 13.251 19.771 1.00 92.56 201 ILE A N 1
ATOM 1613 C CA . ILE A 1 201 ? 6.315 13.058 18.717 1.00 92.56 201 ILE A CA 1
ATOM 1614 C C . ILE A 1 201 ? 7.098 14.349 18.456 1.00 92.56 201 ILE A C 1
ATOM 1616 O O . ILE A 1 201 ? 8.319 14.307 18.313 1.00 92.56 201 ILE A O 1
ATOM 1620 N N . ILE A 1 202 ? 6.413 15.494 18.403 1.00 95.56 202 ILE A N 1
ATOM 1621 C CA . ILE A 1 202 ? 7.044 16.797 18.134 1.00 95.56 202 ILE A CA 1
ATOM 1622 C C . ILE A 1 202 ? 7.599 1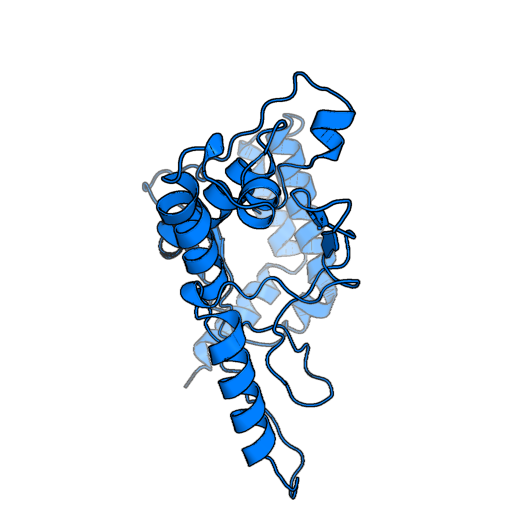7.477 19.396 1.00 95.56 202 ILE A C 1
ATOM 1624 O O . ILE A 1 202 ? 8.180 18.556 19.305 1.00 95.56 202 ILE A O 1
ATOM 1628 N N . GLY A 1 203 ? 7.456 16.847 20.568 1.00 95.31 203 GLY A N 1
ATOM 1629 C CA . GLY A 1 203 ? 8.008 17.327 21.837 1.00 95.31 203 GLY A CA 1
ATOM 1630 C C . GLY A 1 203 ? 7.210 18.440 22.525 1.00 95.31 203 GLY A C 1
ATOM 1631 O O . GLY A 1 203 ? 7.707 19.040 23.475 1.00 95.31 203 GLY A O 1
ATOM 1632 N N . GLU A 1 204 ? 5.982 18.717 22.086 1.00 96.94 204 GLU A N 1
ATOM 1633 C CA . GLU A 1 204 ? 5.065 19.667 22.736 1.00 96.94 204 GLU A CA 1
ATOM 1634 C C . GLU A 1 204 ? 4.405 19.087 23.997 1.00 96.94 204 GLU A C 1
ATOM 1636 O O . GLU A 1 204 ? 3.917 19.828 24.853 1.00 96.94 204 GLU A O 1
ATOM 1641 N N . ARG A 1 205 ? 4.407 17.758 24.134 1.00 96.00 205 ARG A N 1
ATOM 1642 C CA . ARG A 1 205 ? 3.824 17.029 25.261 1.00 96.00 205 ARG A CA 1
ATOM 1643 C C . ARG A 1 205 ? 4.797 15.949 25.763 1.00 96.00 205 ARG A C 1
ATOM 1645 O O . ARG A 1 205 ? 5.408 15.269 24.942 1.00 96.00 205 ARG A O 1
ATOM 1652 N N . PRO A 1 206 ? 4.967 15.752 27.083 1.00 96.50 206 PRO A N 1
ATOM 1653 C CA . PRO A 1 206 ? 5.866 14.721 27.594 1.00 96.50 206 PRO A CA 1
ATOM 1654 C C . PRO A 1 206 ? 5.257 13.314 27.458 1.00 96.50 206 PRO A C 1
ATOM 1656 O O . PRO A 1 206 ? 4.037 13.143 27.514 1.00 96.50 206 PRO A O 1
ATOM 1659 N N . LEU A 1 207 ? 6.110 12.296 27.295 1.00 93.50 207 LEU A N 1
ATOM 1660 C CA . LEU A 1 207 ? 5.690 10.897 27.102 1.00 93.50 207 LEU A CA 1
ATOM 1661 C C . LEU A 1 207 ? 4.907 10.330 28.296 1.00 93.50 207 LEU A C 1
ATOM 1663 O O . LEU A 1 207 ? 4.005 9.520 28.112 1.00 93.50 207 LEU A O 1
ATOM 1667 N N . ASP A 1 208 ? 5.220 10.778 29.512 1.00 94.88 208 ASP A N 1
ATOM 1668 C CA . ASP A 1 208 ? 4.552 10.357 30.751 1.00 94.88 208 ASP A CA 1
ATOM 1669 C C . ASP A 1 208 ? 3.095 10.846 30.867 1.00 94.88 208 ASP A C 1
ATOM 1671 O O . ASP A 1 208 ? 2.359 10.397 31.741 1.00 94.88 208 ASP A O 1
ATOM 1675 N N . SER A 1 209 ? 2.645 11.723 29.965 1.00 95.06 209 SER A N 1
ATOM 1676 C CA . SER A 1 209 ? 1.247 12.160 29.906 1.00 95.06 209 SER A CA 1
ATOM 1677 C C . SER A 1 209 ? 0.320 11.187 29.170 1.00 95.06 209 SER A C 1
ATOM 1679 O O . SER A 1 209 ? -0.890 11.407 29.165 1.00 95.06 209 SER A O 1
ATOM 1681 N N . PHE A 1 210 ? 0.848 10.121 28.557 1.00 95.69 210 PHE A N 1
ATOM 1682 C CA . PHE A 1 210 ? 0.045 9.161 27.794 1.00 95.69 210 PHE A CA 1
ATOM 1683 C C . PHE A 1 210 ? -1.081 8.537 28.622 1.00 95.69 210 PHE A C 1
ATOM 1685 O O . PHE A 1 210 ? -2.220 8.504 28.163 1.00 95.69 210 PHE A O 1
ATOM 1692 N N . ASP A 1 211 ? -0.807 8.153 29.869 1.00 96.56 211 ASP A N 1
ATOM 1693 C CA . ASP A 1 211 ? -1.819 7.550 30.744 1.00 96.56 211 ASP A CA 1
ATOM 1694 C C . ASP A 1 211 ? -3.005 8.501 30.992 1.00 96.56 211 ASP A C 1
ATOM 1696 O O . ASP A 1 211 ? -4.160 8.084 30.949 1.00 96.56 211 ASP A O 1
ATOM 1700 N N . GLN A 1 212 ? -2.748 9.807 31.134 1.00 96.81 212 GLN A N 1
ATOM 1701 C CA . GLN A 1 212 ? -3.805 10.817 31.296 1.00 96.81 212 GLN A CA 1
ATOM 1702 C C . GLN A 1 212 ? -4.656 10.967 30.028 1.00 96.81 212 GLN A C 1
ATOM 1704 O O . GLN A 1 212 ? -5.862 11.202 30.098 1.00 96.81 212 GLN A O 1
ATOM 1709 N N . VAL A 1 213 ? -4.037 10.833 28.853 1.00 97.00 213 VAL A N 1
ATOM 1710 C CA . VAL A 1 213 ? -4.745 10.861 27.566 1.00 97.00 213 VAL A CA 1
ATOM 1711 C C . VAL A 1 213 ? -5.637 9.633 27.427 1.00 97.00 213 VAL A C 1
ATOM 1713 O O . VAL A 1 213 ? -6.771 9.759 26.971 1.00 97.00 213 VAL A O 1
ATOM 1716 N N . VAL A 1 214 ? -5.161 8.462 27.855 1.00 97.38 214 VAL A N 1
ATOM 1717 C CA . VAL A 1 214 ? -5.963 7.232 27.880 1.00 97.38 214 VAL A CA 1
ATOM 1718 C C . VAL A 1 214 ? -7.153 7.380 28.830 1.00 97.38 214 VAL A C 1
ATOM 1720 O O . VAL A 1 214 ? -8.272 7.053 28.443 1.00 97.38 214 VAL A O 1
ATOM 1723 N N . GLU A 1 215 ? -6.960 7.930 30.032 1.00 97.81 215 GLU A N 1
ATOM 1724 C CA . GLU A 1 215 ? -8.060 8.220 30.967 1.00 97.81 215 GLU A CA 1
ATOM 1725 C C . GLU A 1 215 ? -9.106 9.160 30.349 1.00 97.81 215 GLU A C 1
ATOM 1727 O O . GLU A 1 215 ? -10.312 8.900 30.419 1.00 97.81 215 GLU A O 1
ATOM 1732 N N . GLN A 1 216 ? -8.653 10.226 29.684 1.00 97.31 216 GLN A N 1
ATOM 1733 C CA . GLN A 1 216 ? -9.533 11.137 28.959 1.00 97.31 216 GLN A CA 1
ATOM 1734 C C . GLN A 1 216 ? -10.305 10.401 27.856 1.00 97.31 216 GLN A C 1
ATOM 1736 O O . GLN A 1 216 ? -11.531 10.510 27.789 1.00 97.31 216 GLN A O 1
ATOM 1741 N N . TRP A 1 217 ? -9.611 9.627 27.021 1.00 98.06 217 TRP A N 1
ATOM 1742 C CA . TRP A 1 21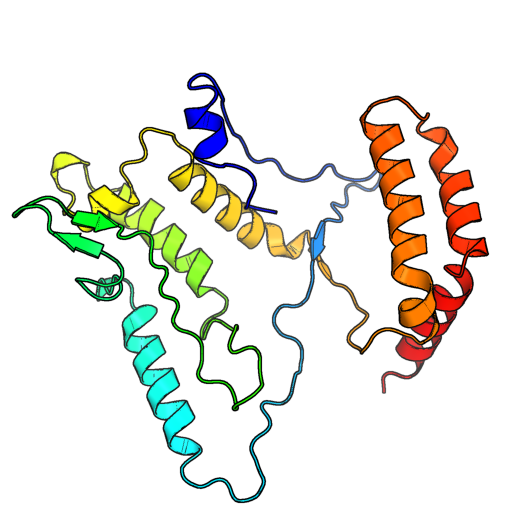7 ? -10.199 8.851 25.930 1.00 98.06 217 TRP A CA 1
ATOM 1743 C C . TRP A 1 217 ? -11.270 7.874 26.435 1.00 98.06 217 TRP A C 1
ATOM 1745 O O . TRP A 1 217 ? -12.382 7.831 25.903 1.00 98.06 217 TRP A O 1
ATOM 1755 N N . LEU A 1 218 ? -10.986 7.153 27.526 1.00 97.94 218 LEU A N 1
ATOM 1756 C CA . LEU A 1 218 ? -11.940 6.250 28.174 1.00 97.94 218 LEU A CA 1
ATOM 1757 C C . LEU A 1 218 ? -13.204 6.998 28.611 1.00 97.94 218 LEU A C 1
ATOM 1759 O O . LEU A 1 218 ? -14.310 6.576 28.266 1.00 97.94 218 LEU A O 1
ATOM 1763 N N . SER A 1 219 ? -13.041 8.145 29.280 1.00 97.44 219 SER A N 1
ATOM 1764 C CA . SER A 1 219 ? -14.157 8.964 29.777 1.00 97.44 219 SER A CA 1
ATOM 1765 C C . SER A 1 219 ? -15.042 9.555 28.670 1.00 97.44 219 SER A C 1
ATOM 1767 O O . SER A 1 219 ? -16.223 9.821 28.890 1.00 97.44 219 SER A O 1
ATOM 1769 N N . MET A 1 220 ? -14.493 9.746 27.467 1.00 97.00 220 MET A N 1
ATOM 1770 C CA . MET A 1 220 ? -15.198 10.328 26.319 1.00 97.00 220 MET A CA 1
ATOM 1771 C C . MET A 1 220 ? -16.064 9.322 25.545 1.00 97.00 220 MET A C 1
ATOM 1773 O O . MET A 1 220 ? -16.765 9.711 24.610 1.00 97.00 220 MET A O 1
ATOM 1777 N N . GLY A 1 221 ? -16.048 8.046 25.938 1.00 96.44 221 GLY A N 1
ATOM 1778 C CA . GLY A 1 221 ? -16.805 6.970 25.293 1.00 96.44 221 GLY A CA 1
ATOM 1779 C C . GLY A 1 221 ? -15.969 5.732 24.987 1.00 96.44 221 GLY A C 1
ATOM 1780 O O . GLY A 1 221 ? -16.527 4.701 24.618 1.00 96.44 221 GLY A O 1
ATOM 1781 N N . GLY A 1 222 ? -14.651 5.797 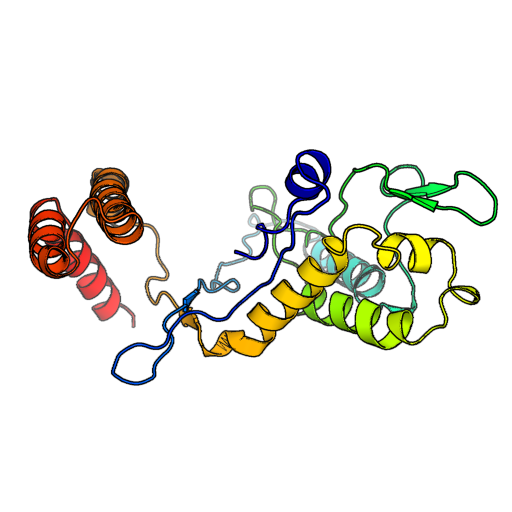25.179 1.00 97.12 222 GLY A N 1
ATOM 1782 C CA . GLY A 1 222 ? -13.754 4.672 24.957 1.00 97.12 222 GLY A CA 1
ATOM 1783 C C . GLY A 1 222 ? -14.055 3.442 25.820 1.00 97.12 222 GLY A C 1
ATOM 1784 O O . GLY A 1 222 ? -13.954 2.309 25.343 1.00 97.12 222 GLY A O 1
ATOM 1785 N N . GLU A 1 223 ? -14.496 3.645 27.065 1.00 98.00 223 GLU A N 1
ATOM 1786 C CA . GLU A 1 223 ? -14.921 2.550 27.948 1.00 98.00 223 GLU A CA 1
ATOM 1787 C C . GLU A 1 223 ? -16.133 1.802 27.371 1.00 98.00 223 GLU A C 1
ATOM 1789 O O . GLU A 1 223 ? -16.130 0.574 27.267 1.00 98.00 223 GLU A O 1
ATOM 1794 N N . GLN A 1 224 ? -17.138 2.547 26.905 1.00 98.12 224 GLN A N 1
ATOM 1795 C CA . GLN A 1 224 ? -18.342 1.986 26.298 1.00 98.12 224 GLN A CA 1
ATOM 1796 C C . GLN A 1 224 ? -18.027 1.265 24.982 1.00 98.12 224 GLN A C 1
ATOM 1798 O O . GLN A 1 224 ? -18.528 0.164 24.757 1.00 98.12 224 GLN A O 1
ATOM 1803 N N . VAL A 1 225 ? -17.158 1.831 24.136 1.00 96.69 225 VAL A N 1
ATOM 1804 C CA . VAL A 1 225 ? -16.704 1.137 22.924 1.00 96.69 225 VAL A CA 1
ATOM 1805 C C . VAL A 1 225 ? -16.016 -0.182 23.281 1.00 96.69 225 VAL A C 1
ATOM 1807 O O . VAL A 1 225 ? -16.309 -1.213 22.677 1.00 96.69 225 VAL A O 1
ATOM 1810 N N . THR A 1 226 ? -15.142 -0.176 24.289 1.00 95.38 226 THR A N 1
ATOM 1811 C CA . THR A 1 226 ? -14.438 -1.382 24.750 1.00 95.38 226 THR A CA 1
ATOM 1812 C C . THR A 1 226 ? -15.423 -2.449 25.232 1.00 95.38 226 THR A C 1
ATOM 1814 O O . THR A 1 226 ? -15.300 -3.619 24.865 1.00 95.38 226 THR A O 1
ATOM 1817 N N . ALA A 1 227 ? -16.438 -2.056 26.007 1.00 96.88 227 ALA A N 1
ATOM 1818 C CA . ALA A 1 227 ? -17.492 -2.957 26.461 1.00 96.88 227 ALA A CA 1
ATOM 1819 C C . ALA A 1 227 ? -18.287 -3.560 25.289 1.00 96.88 227 ALA A C 1
ATOM 1821 O O . ALA A 1 227 ? -18.457 -4.777 25.232 1.00 96.88 227 ALA A O 1
ATOM 1822 N N . GLU A 1 228 ? -18.709 -2.740 24.322 1.00 96.06 228 GLU A N 1
ATOM 1823 C CA . GLU A 1 228 ? -19.470 -3.184 23.143 1.00 96.06 228 GLU A CA 1
ATOM 1824 C C . GLU A 1 228 ? -18.662 -4.137 22.244 1.00 96.06 228 GLU A C 1
ATOM 1826 O O . GLU A 1 228 ? -19.213 -5.082 21.670 1.00 96.06 228 GLU A O 1
ATOM 1831 N N . VAL A 1 229 ? -17.353 -3.902 22.109 1.00 93.88 229 VAL A N 1
ATOM 1832 C CA . VAL A 1 229 ? -16.440 -4.792 21.375 1.00 93.88 229 VAL A CA 1
ATOM 1833 C C . VAL A 1 229 ? -16.287 -6.130 22.097 1.00 93.88 229 VAL A C 1
ATOM 1835 O O . VAL A 1 229 ? -16.387 -7.173 21.453 1.00 93.88 229 VAL A O 1
ATOM 1838 N N . ASN A 1 230 ? -16.107 -6.122 23.420 1.00 94.31 230 ASN A N 1
ATOM 1839 C CA . ASN A 1 230 ? -15.984 -7.342 24.222 1.00 94.31 230 ASN A CA 1
ATOM 1840 C C . ASN A 1 230 ? -17.281 -8.164 24.248 1.00 94.31 230 ASN A C 1
ATOM 1842 O O . ASN A 1 230 ? -17.233 -9.390 24.143 1.00 94.31 230 ASN A O 1
ATOM 1846 N N . GLU A 1 231 ? -18.438 -7.507 24.347 1.00 94.81 231 GLU A N 1
ATOM 1847 C CA . GLU A 1 231 ? -19.746 -8.163 24.256 1.00 94.81 231 GLU A CA 1
ATOM 1848 C C . GLU A 1 231 ? -19.915 -8.846 22.897 1.00 94.81 231 GLU A C 1
ATOM 1850 O O . GLU A 1 231 ? -20.260 -10.028 22.822 1.00 94.81 231 GLU A O 1
ATOM 1855 N N . TRP A 1 232 ? -19.607 -8.127 21.814 1.00 91.94 232 TRP A N 1
ATOM 1856 C CA . TRP A 1 232 ? -19.632 -8.710 20.480 1.00 91.94 232 TRP A CA 1
ATOM 1857 C C . TRP A 1 232 ? -18.672 -9.897 20.360 1.00 91.94 232 TRP A C 1
ATOM 1859 O O . TRP A 1 232 ? -19.068 -10.942 19.841 1.00 91.94 232 TRP A O 1
ATOM 1869 N N . TRP A 1 233 ? -17.442 -9.768 20.861 1.00 91.00 233 TRP A N 1
ATOM 1870 C CA . TRP A 1 233 ? -16.446 -10.836 20.822 1.00 91.00 233 TRP A CA 1
ATOM 1871 C C . TRP A 1 233 ? -16.956 -12.110 21.505 1.00 91.00 233 TRP A C 1
ATOM 1873 O O . TRP A 1 233 ? -16.876 -13.191 20.927 1.00 91.00 233 TRP A O 1
ATOM 1883 N N . ALA A 1 234 ? -17.567 -11.975 22.686 1.00 93.69 234 ALA A N 1
ATOM 1884 C CA . ALA A 1 234 ? -18.157 -13.089 23.426 1.00 93.69 234 ALA A CA 1
ATOM 1885 C C . ALA A 1 234 ? -19.377 -13.723 22.728 1.00 93.69 234 ALA A C 1
ATOM 1887 O O . ALA A 1 234 ? -19.718 -14.869 23.014 1.00 93.69 234 ALA A O 1
ATOM 1888 N N . SER A 1 235 ? -20.036 -13.000 21.817 1.00 91.12 235 SER A N 1
ATOM 1889 C CA . SER A 1 235 ? -21.202 -13.487 21.065 1.00 91.12 235 SER A CA 1
ATOM 1890 C C . SER A 1 235 ? -20.855 -14.297 19.807 1.00 91.12 235 SER A C 1
ATOM 1892 O O . SER A 1 235 ? -21.757 -14.856 19.180 1.00 91.12 235 SER A O 1
ATOM 1894 N N . ARG A 1 236 ? -19.573 -14.363 19.418 1.00 82.56 236 ARG A N 1
ATOM 1895 C CA . ARG A 1 236 ? -19.109 -15.159 18.272 1.00 82.56 236 ARG A CA 1
ATOM 1896 C C . ARG A 1 236 ? -19.225 -16.654 18.613 1.00 82.56 236 ARG A C 1
ATOM 1898 O O . ARG A 1 236 ? -18.431 -17.162 19.398 1.00 82.56 236 ARG A O 1
ATOM 1905 N N . VAL A 1 237 ? -20.228 -17.329 18.045 1.00 55.53 237 VAL A N 1
ATOM 1906 C CA . VAL A 1 237 ? -20.429 -18.794 18.116 1.00 55.53 237 VAL A CA 1
ATOM 1907 C C . VAL A 1 237 ? -19.722 -19.480 16.958 1.00 55.53 237 VAL A C 1
ATOM 1909 O O . VAL A 1 237 ? -19.817 -18.944 15.831 1.00 55.53 237 VAL A O 1
#

Secondary structure (DSSP, 8-state):
------HHHHHH-TT------PPPP-TTS---EEE--SS--------TT-S-HHHHHHHHHHHHHHHS-GGG-----BTTTEEESSSS-EEE-S----------BTB-----SSTTHHHHHHHIIIIIITTS-GGG--HHHHHHH--TTSHHHHHHHHHHHHHHTGGGEEE----SSPPHHHHHHHHHHHHHHHHHHHHHHTTSS-GGGHHHHHHHHIIIIIHHHHHHHHHHHHT--

Radius of gyration: 23.13 Å; chains: 1; bounding box: 54×39×63 Å

Sequence (237 aa):
PSWGANLDAVKNDPNTRWAFAGIPAGPDGHKARHTENNFRDSPFAFRKGMEHVDKIFEITNWTQELTEDFDRRFHGWEGHNYEWQDEDTVVSTGIGWMPWAIGPIGTRGSGMIDPRLVGDQFRYQLEKWGAIPPEERDAYQTLQLEDPTGVAILGMQSRLFILETADEGIMTELQRLPTPTMVDRWVDLDKVMDEAILGMIIGERPLDSFDQVVEQWLSMGGEQVTAEVNEWWASRV

Foldseek 3Di:
DLPPLDPVVCVVPVPDDDADDADDADPVRAQEAADEDPDQPDDLDDDVPDPPPVVLVVVQVVLCVQQQPCVNVRDDDEVAQWHDPDPQAIEGPPHDDDSQRDGPVPDPSDDDSDPCSLLVVLCCLCPVLVPDPLVRDGNVNCNQPVDPSCRNNSSSVNVNVCVVCVVSYDYPPQSDDQDPLCVVCVVVLVVLLVVQVVCCVVVVDPPVCVVVSVVVSCVRCVVVSVVRSVVVVVVDD

pLDDT: mean 85.63, std 12.83, range [38.41, 98.12]